Protein AF-A0A9P1CPP3-F1 (afdb_monomer_lite)

Organism: NCBI:txid2562237

Sequence (254 aa):
MFPDHVTLFADFAVPEKITSTLTWLRPTSIPWDKINQETWHHNLGRLPAPDHQQGRRPQSYKHAAVANKQTLDAEVCRLILWSAIKKGRGFDGFFHVWWLRRRIRSPSAPVTFRLAPPDGFTAEQIFLDFKKNFEAFEQRHCRQRRKLLQLKCDHSFHRLFHELRPPKRDQLDILWHTKGYTILAVDLATHQIHVDQPVNDLTGCAWFINNTQVEVETAMVTCLDFTTFLIMLNQVTCCSATTIFLKLHKCIKR

Structure (mmCIF, N/CA/C/O backbone):
data_AF-A0A9P1CPP3-F1
#
_entry.id   AF-A0A9P1CPP3-F1
#
loop_
_atom_site.group_PDB
_atom_site.id
_atom_site.type_symbol
_atom_site.label_atom_id
_atom_site.label_al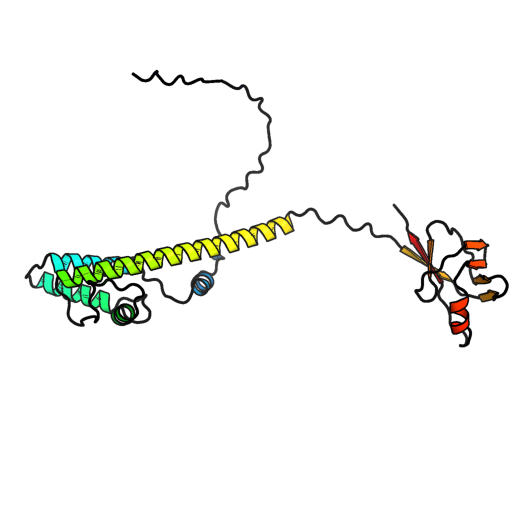t_id
_atom_site.label_comp_id
_atom_site.label_asym_id
_atom_site.label_entity_id
_atom_site.label_seq_id
_atom_site.pdbx_PDB_ins_code
_atom_site.Cartn_x
_atom_site.Cartn_y
_atom_site.Cartn_z
_atom_site.occupancy
_atom_site.B_iso_or_equiv
_atom_site.auth_seq_id
_atom_site.auth_comp_id
_atom_site.auth_asym_id
_atom_site.auth_atom_id
_atom_site.pdbx_PDB_model_num
ATOM 1 N N . MET A 1 1 ? 13.471 53.039 5.358 1.00 41.88 1 MET A N 1
ATOM 2 C CA . MET A 1 1 ? 14.284 52.658 6.531 1.00 41.88 1 MET A CA 1
ATOM 3 C C . MET A 1 1 ? 13.333 52.084 7.563 1.00 41.88 1 MET A C 1
ATOM 5 O O . MET A 1 1 ? 12.502 52.829 8.060 1.00 41.88 1 MET A O 1
ATOM 9 N N . PHE A 1 2 ? 13.367 50.771 7.779 1.00 39.94 2 PHE A N 1
ATOM 10 C CA . PHE A 1 2 ? 12.591 50.108 8.832 1.00 39.94 2 PHE A CA 1
ATOM 11 C C . PHE A 1 2 ? 13.480 49.991 10.079 1.00 39.94 2 PHE A C 1
ATOM 13 O O . PHE A 1 2 ? 14.669 49.729 9.901 1.00 39.94 2 PHE A O 1
ATOM 20 N N . PRO A 1 3 ? 12.961 50.232 11.296 1.00 58.75 3 PRO A N 1
ATOM 21 C CA . PRO A 1 3 ? 13.768 50.195 12.508 1.00 58.75 3 PRO A CA 1
ATOM 22 C C . PRO A 1 3 ? 14.143 48.756 12.877 1.00 58.75 3 PRO A C 1
ATOM 24 O O . PRO A 1 3 ? 13.348 47.828 12.710 1.00 58.75 3 PRO A O 1
ATOM 27 N N . ASP A 1 4 ? 15.371 48.615 13.366 1.00 56.59 4 ASP A N 1
ATOM 28 C CA . ASP A 1 4 ? 16.025 47.374 13.763 1.00 56.59 4 ASP A CA 1
ATOM 29 C C . ASP A 1 4 ? 15.208 46.559 14.778 1.00 56.59 4 ASP A C 1
ATOM 31 O O . ASP A 1 4 ? 14.591 47.088 15.707 1.00 56.59 4 ASP A O 1
ATOM 35 N N . HIS A 1 5 ? 15.216 45.236 14.606 1.00 60.25 5 HIS A N 1
ATOM 36 C CA . HIS A 1 5 ? 14.573 44.294 15.516 1.00 60.25 5 HIS A CA 1
ATOM 37 C C . HIS A 1 5 ? 15.272 44.298 16.886 1.00 60.25 5 HIS A C 1
ATOM 39 O O . HIS A 1 5 ? 16.394 43.816 17.027 1.00 60.25 5 HIS A O 1
ATOM 45 N N . VAL A 1 6 ? 14.585 44.795 17.916 1.00 53.25 6 VAL A N 1
ATOM 46 C CA . VAL A 1 6 ? 15.018 44.674 19.314 1.00 53.25 6 VAL A CA 1
ATOM 47 C C . VAL A 1 6 ? 14.692 43.265 19.807 1.00 53.25 6 VAL A C 1
ATOM 49 O O . VAL A 1 6 ? 13.529 42.869 19.857 1.00 53.25 6 VAL A O 1
ATOM 52 N N . THR A 1 7 ? 15.723 42.503 20.173 1.00 55.78 7 THR A N 1
ATOM 53 C CA . THR A 1 7 ? 15.577 41.182 20.800 1.00 55.78 7 THR A CA 1
ATOM 54 C C . THR A 1 7 ? 15.780 41.332 22.304 1.00 55.78 7 THR A C 1
ATOM 56 O O . THR A 1 7 ? 16.846 41.755 22.746 1.00 55.78 7 THR A O 1
ATOM 59 N N . LEU A 1 8 ? 14.750 41.011 23.087 1.00 37.94 8 LEU A N 1
ATOM 60 C CA . LEU A 1 8 ? 14.827 40.937 24.545 1.00 37.94 8 LEU A CA 1
ATOM 61 C C . LEU A 1 8 ? 15.231 39.522 24.957 1.00 37.94 8 LEU A C 1
ATOM 63 O O . LEU A 1 8 ? 14.589 38.551 24.560 1.00 37.94 8 LEU A O 1
ATOM 67 N N . PHE A 1 9 ? 16.268 39.424 25.782 1.00 48.16 9 PHE A N 1
ATOM 68 C CA . PHE A 1 9 ? 16.647 38.193 26.466 1.00 48.16 9 PHE A CA 1
ATOM 69 C C . PHE A 1 9 ? 16.243 38.311 27.934 1.00 48.16 9 PHE A C 1
ATOM 71 O O . PHE A 1 9 ? 16.421 39.364 28.546 1.00 48.16 9 PHE A O 1
ATOM 78 N N . ALA A 1 10 ? 15.686 37.239 28.487 1.00 51.22 10 ALA A N 1
ATOM 79 C CA . ALA A 1 10 ? 15.379 37.128 29.904 1.00 51.22 10 ALA A CA 1
ATOM 80 C C . ALA A 1 10 ? 15.931 35.797 30.414 1.00 51.22 10 ALA A C 1
ATOM 82 O O . ALA A 1 10 ? 15.622 34.744 29.852 1.00 51.22 10 ALA A O 1
ATOM 83 N N . ASP A 1 11 ? 16.732 35.865 31.474 1.00 40.50 11 ASP A N 1
ATOM 84 C CA . ASP A 1 11 ? 17.204 34.695 32.203 1.00 40.50 11 ASP A CA 1
ATOM 85 C C . ASP A 1 11 ? 16.206 34.358 33.308 1.00 40.50 11 ASP A C 1
ATOM 87 O O . ASP A 1 11 ? 15.919 35.168 34.192 1.00 40.50 11 ASP A O 1
ATOM 91 N N . PHE A 1 12 ? 15.669 33.142 33.258 1.00 60.34 12 PHE A N 1
ATOM 92 C CA . PHE A 1 12 ? 14.774 32.626 34.282 1.00 60.34 12 PHE A CA 1
ATOM 93 C C . PHE A 1 12 ? 15.525 31.612 35.140 1.00 60.34 12 PHE A C 1
ATOM 95 O O . PHE A 1 12 ? 15.878 30.528 34.678 1.00 60.34 12 PHE A O 1
ATOM 102 N N . ALA A 1 13 ? 15.720 31.943 36.415 1.00 59.56 13 ALA A N 1
ATOM 103 C CA . ALA A 1 13 ? 16.153 30.985 37.422 1.00 59.56 13 ALA A CA 1
ATOM 104 C C . ALA A 1 13 ? 14.958 30.097 37.801 1.00 59.56 13 ALA A C 1
ATOM 106 O O . ALA A 1 13 ? 14.212 30.389 38.735 1.00 59.56 13 ALA A O 1
ATOM 107 N N . VAL A 1 14 ? 14.731 29.036 37.025 1.00 68.94 14 VAL A N 1
ATOM 108 C CA . VAL A 1 14 ? 13.712 28.031 37.348 1.00 68.94 14 VAL A CA 1
ATOM 109 C C . VAL A 1 14 ? 14.278 27.123 38.446 1.00 68.94 14 VAL A C 1
ATOM 111 O O . VAL A 1 14 ? 15.318 26.504 38.222 1.00 68.94 14 VAL A O 1
ATOM 114 N N . PRO A 1 15 ? 13.636 27.016 39.625 1.00 62.34 15 PRO A N 1
ATOM 115 C CA . PRO A 1 15 ? 14.093 26.118 40.679 1.00 62.34 15 PRO A CA 1
ATOM 116 C C . PRO A 1 15 ? 14.129 24.673 40.171 1.00 62.34 15 PRO A C 1
ATOM 118 O O . PRO A 1 15 ? 13.150 24.201 39.587 1.00 62.34 15 PRO A O 1
ATOM 121 N N . GLU A 1 16 ? 15.236 23.968 40.414 1.00 61.22 16 GLU A N 1
ATOM 122 C CA . GLU A 1 16 ? 15.405 22.549 40.089 1.00 61.22 16 GLU A CA 1
ATOM 123 C C . GLU A 1 16 ? 14.409 21.704 40.896 1.00 61.22 16 GLU A C 1
ATOM 125 O O . GLU A 1 16 ? 14.677 21.215 41.993 1.00 61.22 16 GLU A O 1
ATOM 130 N N . LYS A 1 17 ? 13.202 21.536 40.358 1.00 68.56 17 LYS A N 1
ATOM 131 C CA . LYS A 1 17 ? 12.250 20.566 40.881 1.00 68.56 17 LYS A CA 1
ATOM 132 C C . LYS A 1 17 ? 12.552 19.232 40.217 1.00 68.56 17 LYS A C 1
ATOM 134 O O . LYS A 1 17 ? 12.152 19.007 39.073 1.00 68.56 17 LYS A O 1
ATOM 139 N N . ILE A 1 18 ? 13.256 18.355 40.936 1.00 64.94 18 ILE A N 1
ATOM 140 C CA . ILE A 1 18 ? 13.507 16.969 40.522 1.00 64.94 18 ILE A CA 1
ATOM 141 C C . ILE A 1 18 ? 12.149 16.296 40.319 1.00 64.94 18 ILE A C 1
ATOM 143 O O . ILE A 1 18 ? 11.483 15.871 41.261 1.00 64.94 18 ILE A O 1
ATOM 147 N N . THR A 1 19 ? 11.711 16.258 39.068 1.00 56.41 19 THR A N 1
ATOM 148 C CA . THR A 1 19 ? 10.491 15.583 38.651 1.00 56.41 19 THR A CA 1
ATOM 149 C C . THR A 1 19 ? 10.957 14.306 37.981 1.00 56.41 19 THR A C 1
ATOM 151 O O . THR A 1 19 ? 11.658 14.360 36.971 1.00 56.41 19 THR A O 1
ATOM 154 N N . SER A 1 20 ? 10.644 13.152 38.569 1.00 56.56 20 SER A N 1
ATOM 155 C CA . SER A 1 20 ? 10.952 11.856 37.973 1.00 56.56 20 SER A CA 1
ATOM 156 C C . SER A 1 20 ? 10.098 11.673 36.719 1.00 56.56 20 SER A C 1
ATOM 158 O O . SER A 1 20 ? 8.989 11.143 36.747 1.00 56.56 20 SER A O 1
ATOM 160 N N . THR A 1 21 ? 10.604 12.158 35.590 1.00 47.31 21 THR A N 1
ATOM 161 C CA . THR A 1 21 ? 9.976 11.940 34.293 1.00 47.31 21 THR A CA 1
ATOM 162 C C . THR A 1 21 ? 10.143 10.470 33.939 1.00 47.31 21 THR A C 1
ATOM 164 O O . THR A 1 21 ? 11.237 10.010 33.603 1.00 47.31 21 THR A O 1
ATOM 167 N N . LEU A 1 22 ? 9.046 9.721 34.037 1.00 46.25 22 LEU A N 1
ATOM 168 C CA . LEU A 1 22 ? 8.962 8.317 33.650 1.00 46.25 22 LEU A CA 1
ATOM 169 C C . LEU A 1 22 ? 9.027 8.245 32.119 1.00 46.25 22 LEU A C 1
ATOM 171 O O . LEU A 1 22 ? 8.024 8.204 31.409 1.00 46.25 22 LEU A O 1
ATOM 175 N N . THR A 1 23 ? 10.245 8.348 31.603 1.00 44.78 23 THR A N 1
ATOM 176 C CA . THR A 1 23 ? 10.516 8.328 30.171 1.00 44.78 23 THR A CA 1
ATOM 177 C C . THR A 1 23 ? 10.501 6.868 29.750 1.00 44.78 23 THR A C 1
ATOM 179 O O . THR A 1 23 ? 11.305 6.078 30.245 1.00 44.78 23 THR A O 1
ATOM 182 N N . TRP A 1 24 ? 9.570 6.485 28.874 1.00 43.72 24 TRP A N 1
ATOM 183 C CA . TRP A 1 24 ? 9.539 5.135 28.316 1.00 43.72 24 TRP A CA 1
ATOM 184 C C . TRP A 1 24 ? 10.906 4.817 27.709 1.00 43.72 24 TRP A C 1
ATOM 186 O O . TRP A 1 24 ? 11.339 5.479 26.761 1.00 43.72 24 TRP A O 1
ATOM 196 N N . LEU A 1 25 ? 11.593 3.817 28.268 1.00 45.44 25 LEU A N 1
ATOM 197 C CA . LEU A 1 25 ? 12.855 3.338 27.721 1.00 45.44 25 LEU A CA 1
ATOM 198 C C . LEU A 1 25 ? 12.582 2.867 26.297 1.00 45.44 25 LEU A C 1
ATOM 200 O O . LEU A 1 25 ? 11.771 1.970 26.060 1.00 45.44 25 LEU A O 1
ATOM 204 N N . ARG A 1 26 ? 13.236 3.519 25.337 1.00 34.16 26 ARG A N 1
ATOM 205 C CA . ARG A 1 26 ? 13.177 3.142 23.930 1.00 34.16 26 ARG A CA 1
ATOM 206 C C . ARG A 1 26 ? 13.583 1.663 23.846 1.00 34.16 26 ARG A C 1
ATOM 208 O O . ARG A 1 26 ? 14.697 1.355 24.272 1.00 34.16 26 ARG A O 1
ATOM 215 N N . PRO A 1 27 ? 12.722 0.749 23.363 1.00 45.81 27 PRO A N 1
ATOM 216 C CA . PRO A 1 27 ? 13.060 -0.666 23.339 1.00 45.81 27 PRO A CA 1
ATOM 217 C C . PRO A 1 27 ? 14.346 -0.858 22.535 1.00 45.81 27 PRO A C 1
ATOM 219 O O . PRO A 1 27 ? 14.443 -0.423 21.386 1.00 45.81 27 PRO A O 1
ATOM 222 N N . THR A 1 28 ? 15.347 -1.461 23.173 1.00 57.81 28 THR A N 1
ATOM 223 C CA . THR A 1 28 ? 16.717 -1.597 22.660 1.00 57.81 28 THR A CA 1
ATOM 224 C C . THR A 1 28 ? 16.784 -2.482 21.417 1.00 57.81 28 THR A C 1
ATOM 226 O O . THR A 1 28 ? 17.690 -2.328 20.602 1.00 57.81 28 THR A O 1
ATOM 229 N N . SER A 1 29 ? 15.802 -3.363 21.219 1.00 57.94 29 SER A N 1
ATOM 230 C CA . SER A 1 29 ? 15.606 -4.092 19.970 1.00 57.94 29 SER A CA 1
ATOM 231 C C . SER A 1 29 ? 14.136 -4.472 19.781 1.00 57.94 29 SER A C 1
ATOM 233 O O . SER A 1 29 ? 13.414 -4.791 20.725 1.00 57.94 29 SER A O 1
ATOM 235 N N . ILE A 1 30 ? 13.674 -4.414 18.532 1.00 55.59 30 ILE A N 1
ATOM 236 C CA . ILE A 1 30 ? 12.398 -5.012 18.131 1.00 55.59 30 ILE A CA 1
ATOM 237 C C . ILE A 1 30 ? 12.703 -6.487 17.822 1.00 55.59 30 ILE A C 1
ATOM 239 O O . ILE A 1 30 ? 13.623 -6.731 17.037 1.00 55.59 30 ILE A O 1
ATOM 243 N N . PRO A 1 31 ? 11.978 -7.464 18.399 1.00 72.81 31 PRO A N 1
ATOM 244 C CA . PRO A 1 31 ? 12.227 -8.889 18.181 1.00 72.81 31 PRO A CA 1
ATOM 245 C C . PRO A 1 31 ? 11.703 -9.306 16.802 1.00 72.81 31 PRO A C 1
ATOM 247 O O . PRO A 1 31 ? 10.617 -9.871 16.655 1.00 72.81 31 PRO A O 1
ATOM 250 N N . TRP A 1 32 ? 12.451 -8.937 15.761 1.00 67.00 32 TRP A N 1
ATOM 251 C CA . TRP A 1 32 ? 12.111 -9.200 14.362 1.00 67.00 32 TRP A CA 1
ATOM 252 C C . TRP A 1 32 ? 11.973 -10.693 14.051 1.00 67.00 32 TRP A C 1
ATOM 254 O O . TRP A 1 32 ? 11.226 -11.049 13.147 1.00 67.00 32 TRP A O 1
ATOM 264 N N . ASP A 1 33 ? 12.639 -11.544 14.828 1.00 70.81 33 ASP A N 1
ATOM 265 C CA . ASP A 1 33 ? 12.560 -13.005 14.811 1.00 70.81 33 ASP A CA 1
ATOM 266 C C . ASP A 1 33 ? 11.166 -13.539 15.180 1.00 70.81 33 ASP A C 1
ATOM 268 O O . ASP A 1 33 ? 10.746 -14.579 14.679 1.00 70.81 33 ASP A O 1
ATOM 272 N N . LYS A 1 34 ? 10.412 -12.805 16.006 1.00 65.56 34 LYS A N 1
ATOM 273 C CA . LYS A 1 34 ? 9.051 -13.184 16.427 1.00 65.56 34 LYS A CA 1
ATOM 274 C C . LYS A 1 34 ? 7.959 -12.617 15.525 1.00 65.56 34 LYS A C 1
ATOM 276 O O . LYS A 1 34 ? 6.788 -12.972 15.661 1.00 65.56 34 LYS A O 1
ATOM 281 N N . ILE A 1 35 ? 8.313 -11.715 14.613 1.00 58.06 35 ILE A N 1
ATOM 282 C CA . ILE A 1 35 ? 7.375 -11.150 13.648 1.00 58.06 35 ILE A CA 1
ATOM 283 C C . ILE A 1 35 ? 7.354 -12.075 12.436 1.00 58.06 35 ILE A C 1
ATOM 285 O O . ILE A 1 35 ? 8.300 -12.101 11.654 1.00 58.06 35 ILE A O 1
ATOM 289 N N . ASN A 1 36 ? 6.250 -12.799 12.245 1.00 71.44 36 ASN A N 1
ATOM 290 C CA . ASN A 1 36 ? 6.038 -13.575 11.028 1.00 71.44 36 ASN A CA 1
ATOM 291 C C . ASN A 1 36 ? 5.940 -12.618 9.822 1.00 71.44 36 ASN A C 1
ATOM 293 O O . ASN A 1 36 ? 4.909 -11.978 9.582 1.00 71.44 36 ASN A O 1
ATOM 297 N N . GLN A 1 37 ? 7.053 -12.486 9.098 1.00 62.56 37 GLN A N 1
ATOM 298 C CA . GLN A 1 37 ? 7.178 -11.580 7.961 1.00 62.56 37 GLN A CA 1
ATOM 299 C C . GLN A 1 37 ? 6.256 -12.001 6.815 1.00 62.56 37 GLN A C 1
ATOM 301 O O . GLN A 1 37 ? 5.682 -11.134 6.163 1.00 62.56 37 GLN A O 1
ATOM 306 N N . GLU A 1 38 ? 6.027 -13.300 6.613 1.00 58.16 38 GLU A N 1
ATOM 307 C CA . GLU A 1 38 ? 5.110 -13.802 5.586 1.00 58.16 38 GLU A CA 1
ATOM 308 C C . GLU A 1 38 ? 3.673 -13.372 5.860 1.00 58.16 38 GLU A C 1
ATOM 310 O O . GLU A 1 38 ? 3.033 -12.812 4.973 1.00 58.16 38 GLU A O 1
ATOM 315 N N . THR A 1 39 ? 3.179 -13.511 7.093 1.00 64.56 39 THR A N 1
ATOM 316 C CA . THR A 1 39 ? 1.849 -13.010 7.476 1.00 64.56 39 THR A CA 1
ATOM 317 C C . THR A 1 39 ? 1.766 -11.489 7.332 1.00 64.56 39 THR A C 1
ATOM 319 O O . THR A 1 39 ? 0.736 -10.943 6.931 1.00 64.56 39 THR A O 1
ATOM 322 N N . TRP A 1 40 ? 2.859 -10.775 7.618 1.00 60.16 40 TRP A N 1
ATOM 323 C CA . TRP A 1 40 ? 2.933 -9.327 7.431 1.00 60.16 40 TRP A CA 1
ATOM 324 C C . TRP A 1 40 ? 2.860 -8.923 5.949 1.00 60.16 40 TRP A C 1
ATOM 326 O O . TRP A 1 40 ? 2.093 -8.022 5.607 1.00 60.16 40 TRP A O 1
ATOM 336 N N . HIS A 1 41 ? 3.565 -9.628 5.063 1.00 59.25 41 HIS A N 1
ATOM 337 C CA . HIS A 1 41 ? 3.495 -9.445 3.612 1.00 59.25 41 HIS A CA 1
ATOM 338 C C . HIS A 1 41 ? 2.139 -9.870 3.034 1.00 59.25 41 HIS A C 1
ATOM 340 O O . HIS A 1 41 ? 1.604 -9.197 2.155 1.00 59.25 41 HIS A O 1
ATOM 346 N N . HIS A 1 42 ? 1.533 -10.928 3.572 1.00 58.72 42 HIS A N 1
ATOM 347 C CA . HIS A 1 42 ? 0.232 -11.433 3.143 1.00 58.72 42 HIS A CA 1
ATOM 348 C C . HIS A 1 42 ? -0.915 -10.463 3.494 1.00 58.72 42 HIS A C 1
ATOM 350 O O . HIS A 1 42 ? -1.879 -10.339 2.734 1.00 58.72 42 HIS A O 1
ATOM 356 N N . ASN A 1 43 ? -0.792 -9.723 4.602 1.00 54.25 43 ASN A N 1
ATOM 357 C CA . ASN A 1 43 ? -1.757 -8.704 5.033 1.00 54.25 43 ASN A CA 1
ATOM 358 C C . ASN A 1 43 ? -1.622 -7.358 4.298 1.00 54.25 43 ASN A C 1
ATOM 360 O O . ASN A 1 43 ? -2.543 -6.544 4.339 1.00 54.25 43 ASN A O 1
ATOM 364 N N . LEU A 1 44 ? -0.509 -7.109 3.599 1.00 57.78 44 LEU A N 1
ATOM 365 C CA . LEU A 1 44 ? -0.296 -5.886 2.808 1.00 57.78 44 LEU A CA 1
ATOM 366 C C . LEU A 1 44 ? -0.958 -5.931 1.412 1.00 57.78 44 LEU A C 1
ATOM 368 O O . LEU A 1 44 ? -0.877 -4.963 0.657 1.00 57.78 44 LEU A O 1
ATOM 372 N N . GLY A 1 45 ? -1.699 -7.001 1.105 1.00 53.00 45 GLY A N 1
ATOM 373 C CA . GLY A 1 45 ? -2.415 -7.186 -0.156 1.00 53.00 45 GLY A CA 1
ATOM 374 C C . GLY A 1 45 ? -1.533 -7.823 -1.232 1.00 53.00 45 GLY A C 1
ATOM 375 O O . GLY A 1 45 ? -0.402 -7.407 -1.451 1.00 53.00 45 GLY A O 1
ATOM 376 N N . ARG A 1 46 ? -2.080 -8.837 -1.917 1.00 53.91 46 ARG A N 1
ATOM 377 C CA . ARG A 1 46 ? -1.463 -9.722 -2.934 1.00 53.91 46 ARG A CA 1
ATOM 378 C C . ARG A 1 46 ? -0.935 -9.041 -4.215 1.00 53.91 46 ARG A C 1
ATOM 380 O O . ARG A 1 46 ? -0.975 -9.641 -5.283 1.00 53.91 46 ARG A O 1
ATOM 387 N N . LEU A 1 47 ? -0.455 -7.805 -4.173 1.00 54.59 47 LEU A N 1
ATOM 388 C CA . LEU A 1 47 ? 0.284 -7.257 -5.306 1.00 54.59 47 LEU A CA 1
ATOM 389 C C . LEU A 1 47 ? 1.769 -7.380 -4.983 1.00 54.59 47 LEU A C 1
ATOM 391 O O . LEU A 1 47 ? 2.236 -6.659 -4.100 1.00 54.59 47 LEU A O 1
ATOM 395 N N . PRO A 1 48 ? 2.513 -8.293 -5.640 1.00 58.97 48 PRO A N 1
ATOM 396 C CA . PRO A 1 48 ? 3.957 -8.311 -5.488 1.00 58.97 48 PRO A CA 1
ATOM 397 C C . PRO A 1 48 ? 4.449 -6.915 -5.866 1.00 58.97 48 PRO A C 1
ATOM 399 O O . PRO A 1 48 ? 4.178 -6.435 -6.966 1.00 58.97 48 PRO A O 1
ATOM 402 N N . ALA A 1 49 ? 5.064 -6.219 -4.913 1.00 59.28 49 ALA A N 1
ATOM 403 C CA . ALA A 1 49 ? 5.570 -4.883 -5.164 1.00 59.28 49 ALA A CA 1
ATOM 404 C C . ALA A 1 49 ? 6.594 -4.967 -6.307 1.00 59.28 49 ALA A C 1
ATOM 406 O O . ALA A 1 49 ? 7.442 -5.869 -6.284 1.00 59.28 49 ALA A O 1
ATOM 407 N N . PRO A 1 50 ? 6.555 -4.055 -7.293 1.00 61.25 50 PRO A N 1
ATOM 408 C CA . PRO A 1 50 ? 7.675 -3.903 -8.200 1.00 61.25 50 PRO A CA 1
ATOM 409 C C . PRO A 1 50 ? 8.890 -3.572 -7.335 1.00 61.25 50 PRO A C 1
ATOM 411 O O . PRO A 1 50 ? 8.905 -2.555 -6.643 1.00 61.25 50 PRO A O 1
ATOM 414 N N . ASP A 1 51 ? 9.875 -4.466 -7.309 1.00 64.12 51 ASP A N 1
ATOM 415 C CA . ASP A 1 51 ? 11.119 -4.228 -6.581 1.00 64.12 51 ASP A CA 1
ATOM 416 C C . ASP A 1 51 ? 11.763 -2.923 -7.094 1.00 64.12 51 ASP A C 1
ATOM 418 O O . ASP A 1 51 ? 11.686 -2.613 -8.284 1.00 64.12 51 ASP A O 1
ATOM 422 N N . HIS A 1 52 ? 12.422 -2.153 -6.226 1.00 65.56 52 HIS A N 1
ATOM 423 C CA . HIS A 1 52 ? 13.132 -0.918 -6.581 1.00 65.56 52 HIS A CA 1
ATOM 424 C C . HIS A 1 52 ? 14.171 -1.159 -7.688 1.00 65.56 52 HIS A C 1
ATOM 426 O O . HIS A 1 52 ? 14.463 -0.271 -8.494 1.00 65.56 52 HIS A O 1
ATOM 432 N N . GLN A 1 53 ? 14.702 -2.384 -7.786 1.00 69.06 53 GLN A N 1
ATOM 433 C CA . GLN A 1 53 ? 15.570 -2.798 -8.890 1.00 69.06 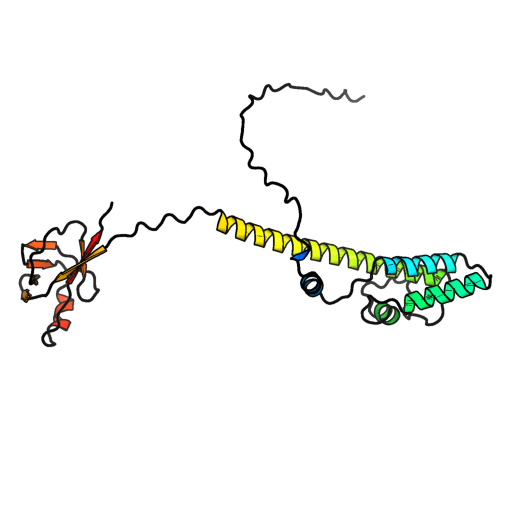53 GLN A CA 1
ATOM 434 C C . GLN A 1 53 ? 14.885 -2.720 -10.261 1.00 69.06 53 GLN A C 1
ATOM 436 O O . GLN A 1 53 ? 15.550 -2.556 -11.285 1.00 69.06 53 GLN A O 1
ATOM 441 N N . GLN A 1 54 ? 13.559 -2.806 -10.307 1.00 75.06 54 GLN A N 1
ATOM 442 C CA . GLN A 1 54 ? 12.798 -2.755 -11.546 1.00 75.06 54 GLN A CA 1
ATOM 443 C C . GLN A 1 54 ? 12.628 -1.354 -12.083 1.00 75.06 54 GLN A C 1
ATOM 445 O O . GLN A 1 54 ? 12.555 -1.219 -13.294 1.00 75.06 54 GLN A O 1
ATOM 450 N N . GLY A 1 55 ? 12.646 -0.318 -11.242 1.00 82.19 55 GLY A N 1
ATOM 451 C CA . GLY A 1 55 ? 12.689 1.059 -11.738 1.00 82.19 55 GLY A CA 1
ATOM 452 C C . GLY A 1 55 ? 13.986 1.373 -12.484 1.00 82.19 55 GLY A C 1
ATOM 453 O O . GLY A 1 55 ? 13.986 2.131 -13.453 1.00 82.19 55 GLY A O 1
ATOM 454 N N . ARG A 1 56 ? 15.087 0.714 -12.098 1.00 90.38 56 ARG A N 1
ATOM 455 C CA . ARG A 1 56 ? 16.404 0.930 -12.708 1.00 90.38 56 ARG A CA 1
ATOM 456 C C . ARG A 1 56 ? 16.491 0.389 -14.134 1.00 90.38 56 ARG A C 1
ATOM 458 O O . ARG A 1 56 ? 17.137 1.011 -14.966 1.00 90.38 56 ARG A O 1
ATOM 465 N N . ARG A 1 57 ? 15.828 -0.730 -14.458 1.00 93.69 57 ARG A N 1
ATOM 466 C CA . ARG A 1 57 ? 15.964 -1.367 -15.787 1.00 93.69 57 ARG A CA 1
ATOM 467 C C . ARG A 1 57 ? 15.380 -0.513 -16.929 1.00 93.69 57 ARG A C 1
ATOM 469 O O . ARG A 1 57 ? 16.115 -0.274 -17.887 1.00 93.69 57 ARG A O 1
ATOM 476 N N . PRO A 1 58 ? 14.133 0.005 -16.855 1.00 94.50 58 PRO A N 1
ATOM 477 C CA . PRO A 1 58 ? 13.599 0.949 -17.836 1.00 94.50 58 PRO A CA 1
ATOM 478 C C . PRO A 1 58 ? 14.425 2.230 -17.937 1.00 94.50 58 PRO A C 1
ATOM 480 O O . PRO A 1 58 ? 14.614 2.735 -19.039 1.00 94.50 58 PRO A O 1
ATOM 483 N N . GLN A 1 59 ? 14.971 2.724 -16.821 1.00 95.94 59 GLN A N 1
ATOM 484 C CA . GLN A 1 59 ? 15.854 3.889 -16.827 1.00 95.94 59 GLN A CA 1
ATOM 485 C C . GLN A 1 59 ? 17.155 3.612 -17.596 1.00 95.94 59 GLN A C 1
ATOM 487 O O . GLN A 1 59 ? 17.521 4.383 -18.482 1.00 95.94 59 GLN A O 1
ATOM 492 N N . SER A 1 60 ? 17.836 2.498 -17.311 1.00 96.62 60 SER A N 1
ATOM 493 C CA . SER A 1 60 ? 19.048 2.086 -18.030 1.00 96.62 60 SER A CA 1
ATOM 494 C C . SER A 1 60 ? 18.781 1.893 -19.522 1.00 96.62 60 SER A C 1
ATOM 496 O O . SER A 1 60 ? 19.554 2.378 -20.347 1.00 96.62 60 SER A O 1
ATOM 498 N N . TYR A 1 61 ? 17.665 1.247 -19.877 1.00 97.62 61 TYR A N 1
ATOM 499 C CA . TYR A 1 61 ? 17.265 1.093 -21.275 1.00 97.62 61 TYR A CA 1
ATOM 500 C C . TYR A 1 61 ? 17.017 2.447 -21.947 1.00 97.62 61 TYR A C 1
ATOM 502 O O . TYR A 1 61 ? 17.530 2.672 -23.040 1.00 97.62 61 TYR A O 1
ATOM 510 N N . LYS A 1 62 ? 16.307 3.374 -21.282 1.00 97.81 62 LYS A N 1
ATOM 511 C CA . LYS A 1 62 ? 16.093 4.741 -21.780 1.00 97.81 62 LYS A CA 1
ATOM 512 C C . LYS A 1 62 ? 17.420 5.402 -22.144 1.00 97.81 62 LYS A C 1
ATOM 514 O O . LYS A 1 62 ? 17.567 5.895 -23.255 1.00 97.81 62 LYS A O 1
ATOM 519 N N . HIS A 1 63 ? 18.393 5.390 -21.235 1.00 97.88 63 HIS A N 1
ATOM 520 C CA . HIS A 1 63 ? 19.698 6.003 -21.487 1.00 97.88 63 HIS A CA 1
ATOM 521 C C . HIS A 1 63 ? 20.432 5.343 -22.663 1.00 97.88 63 HIS A C 1
ATOM 523 O O . HIS A 1 63 ? 20.966 6.050 -23.515 1.00 97.88 63 HIS A O 1
ATOM 529 N N . ALA A 1 64 ? 20.414 4.010 -22.754 1.00 97.62 64 ALA A N 1
ATOM 530 C CA . ALA A 1 64 ? 21.041 3.281 -23.857 1.00 97.62 64 ALA A CA 1
ATOM 531 C C . ALA A 1 64 ? 20.361 3.537 -25.218 1.00 97.62 64 ALA A C 1
ATOM 533 O O . ALA A 1 64 ? 21.043 3.609 -26.241 1.00 97.62 64 ALA A O 1
ATOM 534 N N . ALA A 1 65 ? 19.032 3.678 -25.234 1.00 97.75 65 ALA A N 1
ATOM 535 C CA . ALA A 1 65 ? 18.244 3.960 -26.432 1.00 97.75 65 ALA A CA 1
ATOM 536 C C . ALA A 1 65 ? 18.404 5.415 -26.901 1.00 97.75 65 ALA A C 1
ATOM 538 O O . ALA A 1 65 ? 18.599 5.647 -28.089 1.00 97.75 65 ALA A O 1
ATOM 539 N N . VAL A 1 66 ? 18.398 6.384 -25.979 1.00 97.44 66 VAL A N 1
ATOM 540 C CA . VAL A 1 66 ? 18.609 7.811 -26.289 1.00 97.44 66 VAL A CA 1
ATOM 541 C C . VAL A 1 66 ? 20.036 8.078 -26.770 1.00 97.44 66 VAL A C 1
ATOM 543 O O . VAL A 1 66 ? 20.227 8.852 -27.699 1.00 97.44 66 VAL A O 1
ATOM 546 N N . ALA A 1 67 ? 21.040 7.403 -26.197 1.00 97.31 67 ALA A N 1
ATOM 547 C CA . ALA A 1 67 ? 22.422 7.518 -26.666 1.00 97.31 67 ALA A CA 1
ATOM 548 C C . ALA A 1 67 ? 22.615 7.007 -28.106 1.00 97.31 67 ALA A C 1
ATOM 550 O O . ALA A 1 67 ? 23.597 7.370 -28.745 1.00 97.31 67 ALA A O 1
ATOM 551 N N . ASN A 1 68 ? 21.714 6.135 -28.582 1.00 96.06 68 ASN A N 1
ATOM 552 C CA . ASN A 1 68 ? 21.625 5.631 -29.954 1.00 96.06 68 ASN A CA 1
ATOM 553 C C . ASN A 1 68 ? 22.967 5.222 -30.599 1.00 96.06 68 ASN A C 1
ATOM 555 O O . ASN A 1 68 ? 23.191 5.412 -31.796 1.00 96.06 68 ASN A O 1
ATOM 559 N N . LYS A 1 69 ? 23.883 4.651 -29.806 1.00 97.00 69 LYS A N 1
ATOM 560 C CA . LYS A 1 69 ? 25.154 4.131 -30.322 1.00 97.00 69 LYS A CA 1
ATOM 561 C C . LYS A 1 69 ? 24.869 2.975 -31.286 1.00 97.00 69 LYS A C 1
ATOM 563 O O . LYS A 1 69 ? 24.121 2.061 -30.924 1.00 97.00 69 LYS A O 1
ATOM 568 N N . GLN A 1 70 ? 25.480 3.028 -32.469 1.00 96.94 70 GLN A N 1
ATOM 569 C CA . GLN A 1 70 ? 25.335 2.042 -33.554 1.00 96.94 70 GLN A CA 1
ATOM 570 C C . GLN A 1 70 ? 26.393 0.925 -33.490 1.00 96.94 70 GLN A C 1
ATOM 572 O O . GLN A 1 70 ? 26.625 0.218 -34.462 1.00 96.94 70 GLN A O 1
ATOM 577 N N . THR A 1 71 ? 27.097 0.786 -32.362 1.00 97.62 71 THR A N 1
ATOM 578 C CA . THR A 1 71 ? 28.034 -0.325 -32.170 1.00 97.62 71 THR A CA 1
ATOM 579 C C . THR A 1 71 ? 27.263 -1.608 -31.857 1.00 97.62 71 THR A C 1
ATOM 581 O O . THR A 1 71 ? 26.258 -1.565 -31.142 1.00 97.62 71 THR A O 1
ATOM 584 N N . LEU A 1 72 ? 27.765 -2.753 -32.331 1.00 97.50 72 LEU A N 1
ATOM 585 C CA . LEU A 1 72 ? 27.151 -4.067 -32.095 1.00 97.50 72 LEU A CA 1
ATOM 586 C C . LEU A 1 72 ? 26.918 -4.328 -30.596 1.00 97.50 72 LEU A C 1
ATOM 588 O O . LEU A 1 72 ? 25.827 -4.719 -30.188 1.00 97.50 72 LEU A O 1
ATOM 592 N N . ASP A 1 73 ? 27.902 -4.011 -29.752 1.00 96.94 73 ASP A N 1
ATOM 593 C CA . ASP A 1 73 ? 27.785 -4.172 -28.297 1.00 96.94 73 ASP A CA 1
ATOM 594 C C . ASP A 1 73 ? 26.655 -3.325 -27.695 1.00 96.94 73 ASP A C 1
ATOM 596 O O . ASP A 1 73 ? 25.960 -3.758 -26.771 1.00 96.94 73 ASP A O 1
ATOM 600 N N . ALA A 1 74 ? 26.436 -2.112 -28.215 1.00 95.88 74 ALA A N 1
ATOM 601 C CA . ALA A 1 74 ? 25.363 -1.244 -27.740 1.00 95.88 74 ALA A CA 1
ATOM 602 C C . ALA A 1 74 ? 23.983 -1.783 -28.139 1.00 95.88 74 ALA A C 1
ATOM 604 O O . ALA A 1 74 ? 23.043 -1.704 -27.344 1.00 95.88 74 ALA A O 1
ATOM 605 N N . GLU A 1 75 ? 23.857 -2.363 -29.332 1.00 96.94 75 GLU A N 1
ATOM 606 C CA . GLU A 1 75 ? 22.639 -3.046 -29.776 1.00 96.94 75 GLU A CA 1
ATOM 607 C C . GLU A 1 75 ? 22.329 -4.277 -28.926 1.00 96.94 75 GLU A C 1
ATOM 609 O O . GLU A 1 75 ? 21.213 -4.405 -28.410 1.00 96.94 75 GLU A O 1
ATOM 614 N N . VAL A 1 76 ? 23.325 -5.138 -28.708 1.00 97.62 76 VAL A N 1
ATOM 615 C CA . VAL A 1 76 ? 23.204 -6.322 -27.848 1.00 97.62 76 VAL A CA 1
ATOM 616 C C . VAL A 1 76 ? 22.806 -5.912 -26.429 1.00 97.62 76 VAL A C 1
ATOM 618 O O . VAL A 1 76 ? 21.870 -6.476 -25.856 1.00 97.62 76 VAL A O 1
ATOM 621 N N . CYS A 1 77 ? 23.431 -4.869 -25.876 1.00 97.38 77 CYS A N 1
ATOM 622 C CA . CYS A 1 77 ? 23.079 -4.329 -24.565 1.00 97.38 77 CYS A CA 1
ATOM 623 C C . CYS A 1 77 ? 21.612 -3.863 -24.501 1.00 97.38 77 CYS A C 1
ATOM 625 O O . CYS A 1 77 ? 20.885 -4.232 -23.571 1.00 97.38 77 CYS A O 1
ATOM 627 N N . ARG A 1 78 ? 21.126 -3.122 -25.511 1.00 97.62 78 ARG A N 1
ATOM 628 C CA . ARG A 1 78 ? 19.710 -2.714 -25.600 1.00 97.62 78 ARG A CA 1
ATOM 629 C C . ARG A 1 78 ? 18.772 -3.923 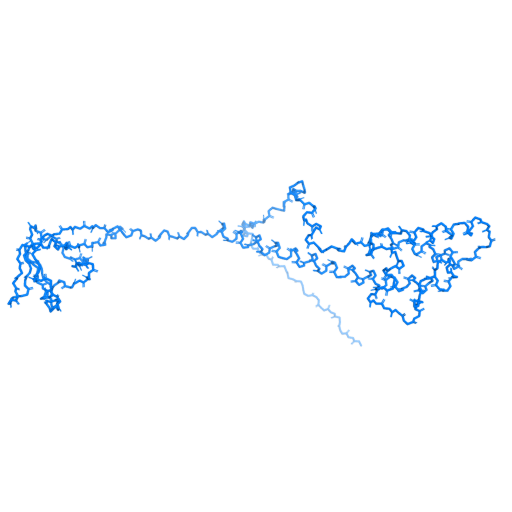-25.654 1.00 97.62 78 ARG A C 1
ATOM 631 O O . ARG A 1 78 ? 17.765 -3.935 -24.945 1.00 97.62 78 ARG A O 1
ATOM 638 N N . LEU A 1 79 ? 19.102 -4.952 -26.434 1.00 97.38 79 LEU A N 1
ATOM 639 C CA . LEU A 1 79 ? 18.307 -6.182 -26.545 1.00 97.38 79 LEU A CA 1
ATOM 640 C C . LEU A 1 79 ? 18.221 -6.949 -25.217 1.00 97.38 79 LEU A C 1
ATOM 642 O O . LEU A 1 79 ? 17.134 -7.403 -24.833 1.00 97.38 79 LEU A O 1
ATOM 646 N N . ILE A 1 80 ? 19.340 -7.061 -24.498 1.00 97.19 80 ILE A N 1
ATOM 647 C CA . ILE A 1 80 ? 19.407 -7.706 -23.180 1.00 97.19 80 ILE A CA 1
ATOM 648 C C . ILE A 1 80 ? 18.563 -6.926 -22.168 1.00 97.19 80 ILE A C 1
ATOM 650 O O . ILE A 1 80 ? 17.706 -7.514 -21.502 1.00 97.19 80 ILE A O 1
ATOM 654 N N . LEU A 1 81 ? 18.738 -5.602 -22.090 1.00 96.69 81 LEU A N 1
ATOM 655 C CA . LEU A 1 81 ? 17.966 -4.735 -21.194 1.00 96.69 81 LEU A CA 1
ATOM 656 C C . LEU A 1 81 ? 16.464 -4.814 -21.486 1.00 96.69 81 LEU A C 1
ATOM 658 O O . LEU A 1 81 ? 15.665 -4.999 -20.567 1.00 96.69 81 LEU A O 1
ATOM 662 N N . TRP A 1 82 ? 16.068 -4.746 -22.759 1.00 96.50 82 TRP A N 1
ATOM 663 C CA . TRP A 1 82 ? 14.664 -4.849 -23.154 1.00 96.50 82 TRP A CA 1
ATOM 664 C C . TRP A 1 82 ? 14.056 -6.206 -22.789 1.00 96.50 82 TRP A C 1
ATOM 666 O O . TRP A 1 82 ? 12.948 -6.292 -22.254 1.00 96.50 82 TRP A O 1
ATOM 676 N N . SER A 1 83 ? 14.802 -7.288 -23.014 1.00 95.69 83 SER A N 1
ATOM 677 C CA . SER A 1 83 ? 14.388 -8.635 -22.618 1.00 95.69 83 SER A CA 1
ATOM 678 C C . SER A 1 83 ? 14.241 -8.765 -21.100 1.00 95.69 83 SER A C 1
ATOM 680 O O . SER A 1 83 ? 13.278 -9.375 -20.630 1.00 95.69 83 SER A O 1
ATOM 682 N N . ALA A 1 84 ? 15.139 -8.148 -20.329 1.00 94.69 84 ALA A N 1
ATOM 683 C CA . ALA A 1 84 ? 15.083 -8.121 -18.871 1.00 94.69 84 ALA A CA 1
ATOM 684 C C . ALA A 1 84 ? 13.911 -7.288 -18.324 1.00 94.69 84 ALA A C 1
ATOM 686 O O . ALA A 1 84 ? 13.377 -7.627 -17.265 1.00 94.69 84 ALA A O 1
ATOM 687 N N . ILE A 1 85 ? 13.494 -6.229 -19.029 1.00 94.44 85 ILE A N 1
ATOM 688 C CA . ILE A 1 85 ? 12.276 -5.465 -18.713 1.00 94.44 85 ILE A CA 1
ATOM 689 C C . ILE A 1 85 ? 11.045 -6.343 -18.952 1.00 94.44 85 ILE A C 1
ATOM 691 O O . ILE A 1 85 ? 10.233 -6.515 -18.047 1.00 94.44 85 ILE A O 1
ATOM 695 N N . LYS A 1 86 ? 10.938 -6.983 -20.125 1.00 93.81 86 LYS A N 1
ATOM 696 C CA . LYS A 1 86 ? 9.803 -7.864 -20.465 1.00 93.81 86 LYS A CA 1
ATOM 697 C C . LYS A 1 86 ? 9.617 -9.014 -19.476 1.00 93.81 86 LYS A C 1
ATOM 699 O O . LYS A 1 86 ? 8.485 -9.336 -19.120 1.00 93.81 86 LYS A O 1
ATOM 704 N N . LYS A 1 87 ? 10.729 -9.624 -19.054 1.00 91.69 87 LYS A N 1
ATOM 705 C CA . LYS A 1 87 ? 10.777 -10.763 -18.123 1.00 91.69 87 LYS A CA 1
ATOM 706 C C . LYS A 1 87 ? 10.849 -10.344 -16.647 1.00 91.69 87 LYS A C 1
ATOM 708 O O . LYS A 1 87 ? 11.060 -11.202 -15.790 1.00 91.69 87 LYS A O 1
ATOM 713 N N . GLY A 1 88 ? 10.728 -9.050 -16.337 1.00 87.81 88 GLY A N 1
ATOM 714 C CA . GLY A 1 88 ? 10.688 -8.570 -14.957 1.00 87.81 88 GLY A CA 1
ATOM 715 C C . GLY A 1 88 ? 9.584 -9.277 -14.164 1.00 87.81 88 GLY A C 1
ATOM 716 O O . GLY A 1 88 ? 8.470 -9.430 -14.662 1.00 87.81 88 GLY A O 1
ATOM 717 N N . ARG A 1 89 ? 9.909 -9.743 -12.951 1.00 85.19 89 ARG A N 1
ATOM 718 C CA . ARG A 1 89 ? 8.925 -10.278 -11.985 1.00 85.19 89 ARG A CA 1
ATOM 719 C C . ARG A 1 89 ? 8.210 -9.105 -11.299 1.00 85.19 89 ARG A C 1
ATOM 721 O O . ARG A 1 89 ? 8.396 -7.983 -11.725 1.00 85.19 89 ARG A O 1
ATOM 728 N N . GLY A 1 90 ? 7.408 -9.287 -10.252 1.00 80.56 90 GLY A N 1
ATOM 729 C CA . GLY A 1 90 ? 6.861 -8.143 -9.484 1.00 80.56 90 GLY A CA 1
ATOM 730 C C . GLY A 1 90 ? 5.771 -7.319 -10.185 1.00 80.56 90 GLY A C 1
ATOM 731 O O . GLY A 1 90 ? 5.424 -6.236 -9.726 1.00 80.56 90 GLY A O 1
ATOM 732 N N . PHE A 1 91 ? 5.221 -7.836 -11.280 1.00 84.81 91 PHE A N 1
ATOM 733 C CA . PHE A 1 91 ? 3.997 -7.348 -11.900 1.00 84.81 91 PHE A CA 1
ATOM 734 C C . PHE A 1 91 ? 2.904 -8.410 -11.764 1.00 84.81 91 PHE A C 1
ATOM 736 O O . PHE A 1 91 ? 3.196 -9.578 -11.502 1.00 84.81 91 PHE A O 1
ATOM 743 N N . ASP A 1 92 ? 1.646 -8.016 -11.968 1.00 80.75 92 ASP A N 1
ATOM 744 C CA . ASP A 1 92 ? 0.545 -8.964 -12.173 1.00 80.75 92 ASP A CA 1
ATOM 745 C C . ASP A 1 92 ? 0.735 -9.663 -13.535 1.00 80.75 92 ASP A C 1
ATOM 747 O O . ASP A 1 92 ? 0.253 -9.202 -14.572 1.00 80.75 92 ASP A O 1
ATOM 751 N N . GLY A 1 93 ? 1.569 -10.708 -13.542 1.00 87.62 93 GLY A N 1
ATOM 752 C CA . GLY A 1 93 ? 2.083 -11.366 -14.742 1.00 87.62 93 GLY A CA 1
ATOM 753 C C . GLY A 1 93 ? 3.407 -10.766 -15.231 1.00 87.62 93 GLY A C 1
ATOM 754 O O . GLY A 1 93 ? 4.362 -10.619 -14.471 1.00 87.62 93 GLY A O 1
ATOM 755 N N . PHE A 1 94 ? 3.481 -10.447 -16.525 1.00 90.44 94 PHE A N 1
ATOM 756 C CA . PHE A 1 94 ? 4.664 -9.860 -17.168 1.00 90.44 94 PHE A CA 1
ATOM 757 C C . PHE A 1 94 ? 4.530 -8.340 -17.323 1.00 90.44 94 PHE A C 1
ATOM 759 O O . PHE A 1 94 ? 3.416 -7.814 -17.359 1.00 90.44 94 PHE A O 1
ATOM 766 N N . PHE A 1 95 ? 5.652 -7.637 -17.540 1.00 92.50 95 PHE A N 1
ATOM 767 C CA . PHE A 1 95 ? 5.653 -6.179 -17.747 1.00 92.50 95 PHE A CA 1
ATOM 768 C C . PHE A 1 95 ? 4.666 -5.733 -18.835 1.00 92.50 95 PHE A C 1
ATOM 770 O O . PHE A 1 95 ? 3.968 -4.742 -18.660 1.00 92.50 95 PHE A O 1
ATOM 777 N N . HIS A 1 96 ? 4.557 -6.473 -19.943 1.00 93.00 96 HIS A N 1
ATOM 778 C CA . HIS A 1 96 ? 3.642 -6.128 -21.037 1.00 93.00 96 HIS A CA 1
ATOM 779 C C . HIS A 1 96 ? 2.158 -6.263 -20.645 1.00 93.00 96 HIS A C 1
ATOM 781 O O . HIS A 1 96 ? 1.341 -5.444 -21.060 1.00 93.00 96 HIS A O 1
ATOM 787 N N . VAL A 1 97 ? 1.806 -7.255 -19.817 1.00 92.88 97 VAL A N 1
ATOM 788 C CA . VAL A 1 97 ? 0.439 -7.433 -19.297 1.00 92.88 97 VAL A CA 1
ATOM 789 C C . VAL A 1 97 ? 0.100 -6.286 -18.353 1.00 92.88 97 VAL A C 1
ATOM 791 O O . VAL A 1 97 ? -0.947 -5.650 -18.486 1.00 92.88 97 VAL A O 1
ATOM 794 N N . TRP A 1 98 ? 1.024 -5.968 -17.442 1.00 93.75 98 TRP A N 1
ATOM 795 C CA . TRP A 1 98 ? 0.884 -4.825 -16.547 1.00 93.75 98 TRP A CA 1
ATOM 796 C C . TRP A 1 98 ? 0.797 -3.506 -17.309 1.00 93.75 98 TRP A C 1
ATOM 798 O O . TRP A 1 98 ? -0.051 -2.683 -16.981 1.00 93.75 98 TRP A O 1
ATOM 808 N N . TRP A 1 99 ? 1.599 -3.324 -18.362 1.00 95.06 99 TRP A N 1
ATOM 809 C CA . TRP A 1 99 ? 1.557 -2.136 -19.208 1.00 95.06 99 TRP A CA 1
ATOM 810 C C . TRP A 1 99 ? 0.145 -1.913 -19.739 1.00 95.06 99 TRP A C 1
ATOM 812 O O . TRP A 1 99 ? -0.401 -0.827 -19.588 1.00 95.06 99 TRP A O 1
ATOM 822 N N . LEU A 1 100 ? -0.507 -2.942 -20.280 1.00 95.00 100 LEU A N 1
ATOM 823 C CA . LEU A 1 100 ? -1.882 -2.825 -20.777 1.00 95.00 100 LEU A CA 1
ATOM 824 C C . LEU A 1 100 ? -2.895 -2.503 -19.662 1.00 95.00 100 LEU A C 1
ATOM 826 O O . LEU A 1 100 ? -3.863 -1.782 -19.902 1.00 95.00 100 LEU A O 1
ATOM 830 N N . ARG A 1 101 ? -2.667 -2.977 -18.433 1.00 94.69 101 ARG A N 1
ATOM 831 C CA . ARG A 1 101 ? -3.567 -2.801 -17.275 1.00 94.69 101 ARG A CA 1
ATOM 832 C C . ARG A 1 101 ? -3.217 -1.620 -16.364 1.00 94.69 101 ARG A C 1
ATOM 834 O O . ARG A 1 101 ? -3.874 -1.422 -15.340 1.00 94.69 101 ARG A O 1
ATOM 841 N N . ARG A 1 102 ? -2.179 -0.849 -16.692 1.00 94.00 102 ARG A N 1
ATOM 842 C CA . ARG A 1 102 ? -1.689 0.242 -15.843 1.00 94.00 102 ARG A CA 1
ATOM 843 C C . ARG A 1 102 ? -2.786 1.270 -15.576 1.00 94.00 102 ARG A C 1
ATOM 845 O O . ARG A 1 102 ? -3.591 1.582 -16.455 1.00 94.00 102 ARG A O 1
ATOM 852 N N . ARG A 1 103 ? -2.807 1.784 -14.345 1.00 94.19 103 ARG A N 1
ATOM 853 C CA . ARG A 1 103 ? -3.873 2.673 -13.858 1.00 94.19 103 ARG A CA 1
ATOM 854 C C . ARG A 1 103 ? -3.744 4.082 -14.419 1.00 94.19 103 ARG A C 1
ATOM 856 O O . ARG A 1 103 ? -4.747 4.690 -14.764 1.00 94.19 103 ARG A O 1
ATOM 863 N N . ILE A 1 104 ? -2.519 4.596 -14.478 1.00 96.06 104 ILE A N 1
ATOM 864 C CA . ILE A 1 104 ? -2.226 5.920 -15.019 1.00 96.06 104 ILE A CA 1
ATOM 865 C C . ILE A 1 104 ? -1.693 5.712 -16.434 1.00 96.06 104 ILE A C 1
ATOM 867 O O . ILE A 1 104 ? -0.729 4.974 -16.618 1.00 96.06 104 ILE A O 1
ATOM 871 N N . ARG A 1 105 ? -2.330 6.333 -17.428 1.00 97.12 105 ARG A N 1
ATOM 872 C CA . ARG A 1 105 ? -1.892 6.309 -18.827 1.00 97.12 105 ARG A CA 1
ATOM 873 C C . ARG A 1 105 ? -1.628 7.736 -19.277 1.00 97.12 105 ARG A C 1
ATOM 875 O O . ARG A 1 105 ? -2.551 8.536 -19.382 1.00 97.12 105 ARG A O 1
ATOM 882 N N . SER A 1 106 ? -0.367 8.059 -19.515 1.00 95.75 106 SER A N 1
ATOM 883 C CA . SER A 1 106 ? 0.032 9.342 -20.079 1.00 95.75 106 SER A CA 1
ATOM 884 C C . SER A 1 106 ? -0.375 9.394 -21.554 1.00 95.75 106 SER A C 1
ATOM 886 O O . SER A 1 106 ? -0.229 8.388 -22.249 1.00 95.75 106 SER A O 1
ATOM 888 N N . PRO A 1 107 ? -0.835 10.551 -22.058 1.00 96.25 107 PRO A N 1
ATOM 889 C CA . PRO A 1 107 ? -1.280 10.692 -23.448 1.00 96.25 107 PRO A CA 1
ATOM 890 C C . PRO A 1 107 ? -0.153 10.458 -24.464 1.00 96.25 107 PRO A C 1
ATOM 892 O O . PRO A 1 107 ? -0.407 10.043 -25.586 1.00 96.25 107 PRO A O 1
ATOM 895 N N . SER A 1 108 ? 1.098 10.684 -24.060 1.00 95.06 108 SER A N 1
ATOM 896 C CA . SER A 1 108 ? 2.291 10.469 -24.880 1.00 95.06 108 SER A CA 1
ATOM 897 C C . SER A 1 108 ? 2.816 9.029 -24.851 1.00 95.06 108 SER A C 1
ATOM 899 O O . SER A 1 108 ? 3.731 8.690 -25.599 1.00 95.06 108 SER A O 1
ATOM 901 N N . ALA A 1 109 ? 2.275 8.173 -23.978 1.00 95.69 109 ALA A N 1
ATOM 902 C CA . ALA A 1 109 ? 2.742 6.803 -23.830 1.00 95.69 109 ALA A CA 1
ATOM 903 C C . ALA A 1 109 ? 2.090 5.886 -24.877 1.00 95.69 109 ALA A C 1
ATOM 905 O O . ALA A 1 109 ? 0.886 5.989 -25.124 1.00 95.69 109 ALA A O 1
ATOM 906 N N . PRO A 1 110 ? 2.832 4.920 -25.448 1.00 96.88 110 PRO A N 1
ATOM 907 C CA . PRO A 1 110 ? 2.267 4.000 -26.424 1.00 96.88 110 PRO A CA 1
ATOM 908 C C . PRO A 1 110 ? 1.132 3.163 -25.816 1.00 96.88 110 PRO A C 1
ATOM 910 O O . PRO A 1 110 ? 1.226 2.641 -24.694 1.00 96.88 110 PRO A O 1
ATOM 913 N N . VAL A 1 111 ? 0.053 3.014 -26.589 1.00 95.06 111 VAL A N 1
ATOM 914 C CA . VAL A 1 111 ? -1.129 2.231 -26.196 1.00 95.06 111 VAL A CA 1
ATOM 915 C C . VAL A 1 111 ? -0.768 0.749 -26.099 1.00 95.06 111 VAL A C 1
ATOM 917 O O . VAL A 1 111 ? -1.022 0.107 -25.081 1.00 95.06 111 VAL A O 1
ATOM 920 N N . THR A 1 112 ? -0.097 0.227 -27.126 1.00 93.94 112 THR A N 1
ATOM 921 C CA . THR A 1 112 ? 0.348 -1.167 -27.214 1.00 93.94 112 THR A CA 1
ATOM 922 C C . THR A 1 112 ? 1.824 -1.302 -26.862 1.00 93.94 112 THR A C 1
ATOM 924 O O . THR A 1 112 ? 2.657 -0.531 -27.341 1.00 93.94 112 THR A O 1
ATOM 927 N N . PHE A 1 113 ? 2.168 -2.321 -26.078 1.00 92.56 113 PHE A N 1
ATOM 928 C CA . PHE A 1 113 ? 3.559 -2.637 -25.767 1.00 92.56 113 PHE A CA 1
ATOM 929 C C . PHE A 1 113 ? 4.191 -3.449 -26.909 1.00 92.56 113 PHE A C 1
ATOM 931 O O . PHE A 1 113 ? 3.720 -4.541 -27.220 1.00 92.56 113 PHE A O 1
ATOM 938 N N . ARG A 1 114 ? 5.242 -2.925 -27.552 1.00 91.00 114 ARG A N 1
ATOM 939 C CA . ARG A 1 114 ? 5.907 -3.601 -28.681 1.00 91.00 114 ARG A CA 1
ATOM 940 C C . ARG A 1 114 ? 6.819 -4.737 -28.200 1.00 91.00 114 ARG A C 1
ATOM 942 O O . ARG A 1 114 ? 7.459 -4.638 -27.156 1.00 91.00 114 ARG A O 1
ATOM 949 N N . LEU A 1 115 ? 6.905 -5.820 -28.979 1.00 90.12 115 LEU A N 1
ATOM 950 C CA . LEU A 1 115 ? 7.806 -6.946 -28.686 1.00 90.12 115 LEU A CA 1
ATOM 951 C C . LEU A 1 115 ? 9.277 -6.598 -28.947 1.00 90.12 115 LEU A C 1
ATOM 953 O O . LEU A 1 115 ? 10.150 -7.012 -28.172 1.00 90.12 115 LEU A O 1
ATOM 957 N N . ALA A 1 116 ? 9.525 -5.832 -30.011 1.00 94.25 116 ALA A N 1
ATOM 958 C CA . ALA A 1 116 ? 10.836 -5.316 -30.380 1.00 94.25 116 ALA A CA 1
ATOM 959 C C . ALA A 1 116 ? 11.261 -4.149 -29.464 1.00 94.25 116 ALA A C 1
ATOM 961 O O . ALA A 1 116 ? 10.384 -3.455 -28.936 1.00 94.25 116 ALA A O 1
ATOM 962 N N . PRO A 1 117 ? 12.574 -3.933 -29.259 1.00 96.56 117 PRO A N 1
ATOM 963 C CA . PRO A 1 117 ? 13.073 -2.792 -28.498 1.00 96.56 117 PRO A CA 1
ATOM 964 C C . PRO A 1 117 ? 12.627 -1.465 -29.143 1.00 96.56 117 PRO A C 1
ATOM 966 O O . PRO A 1 117 ? 12.802 -1.299 -30.350 1.00 96.56 117 PRO A O 1
ATOM 969 N N . PRO A 1 118 ? 12.022 -0.534 -28.383 1.00 96.94 118 PRO A N 1
ATOM 970 C CA . PRO A 1 118 ? 11.602 0.759 -28.910 1.00 96.94 118 PRO A CA 1
ATOM 971 C C . PRO A 1 118 ? 12.792 1.697 -29.142 1.00 96.94 118 PRO A C 1
ATOM 973 O O . PRO A 1 118 ? 13.836 1.565 -28.498 1.00 96.94 118 PRO A O 1
ATOM 976 N N . ASP A 1 119 ? 12.602 2.680 -30.017 1.00 97.19 119 ASP A N 1
ATOM 977 C CA . ASP A 1 119 ? 13.537 3.781 -30.240 1.00 97.19 119 ASP A CA 1
ATOM 978 C C . ASP A 1 119 ? 13.653 4.693 -29.005 1.00 97.19 119 ASP A C 1
ATOM 980 O O . ASP A 1 119 ? 12.853 4.608 -28.068 1.00 97.19 119 ASP A O 1
ATOM 984 N N . GLY A 1 120 ? 14.656 5.577 -28.994 1.00 97.12 120 GLY A N 1
ATOM 985 C CA . GLY A 1 120 ? 14.951 6.448 -27.851 1.00 97.12 120 GLY A CA 1
ATOM 986 C C . GLY A 1 120 ? 13.760 7.293 -27.394 1.00 97.12 120 GLY A C 1
ATOM 987 O O . GLY A 1 120 ? 13.495 7.372 -26.193 1.00 97.12 120 GLY A O 1
ATOM 988 N N . PHE A 1 121 ? 12.996 7.852 -28.338 1.00 97.56 121 PHE A N 1
ATOM 989 C CA . PHE A 1 121 ? 11.828 8.673 -28.024 1.00 97.56 121 PHE A CA 1
ATOM 990 C C . PHE A 1 121 ? 10.719 7.844 -27.363 1.00 97.56 121 PHE A C 1
ATOM 992 O O . PHE A 1 121 ? 10.255 8.176 -26.270 1.00 97.56 121 PHE A O 1
ATOM 999 N N . THR A 1 122 ? 10.331 6.715 -27.966 1.00 97.12 122 THR A N 1
ATOM 1000 C CA . THR A 1 122 ? 9.306 5.832 -27.386 1.00 97.12 122 THR A CA 1
ATOM 1001 C C . THR A 1 122 ? 9.755 5.253 -26.039 1.00 97.12 122 THR A C 1
ATOM 1003 O O . THR A 1 122 ? 8.947 5.139 -25.115 1.00 97.12 122 THR A O 1
ATOM 1006 N N . ALA A 1 123 ? 11.040 4.917 -25.886 1.00 97.12 123 ALA A N 1
ATOM 1007 C CA . ALA A 1 123 ? 11.615 4.433 -24.631 1.00 97.12 123 ALA A CA 1
ATOM 1008 C C . ALA A 1 123 ? 11.486 5.459 -23.496 1.00 97.12 123 ALA A C 1
ATOM 1010 O O . ALA A 1 123 ? 11.155 5.096 -22.365 1.00 97.12 123 ALA A O 1
ATOM 1011 N N . GLU A 1 124 ? 11.706 6.739 -23.796 1.00 97.56 124 GLU A N 1
ATOM 1012 C CA . GLU A 1 124 ? 11.517 7.825 -22.839 1.00 97.56 124 GLU A CA 1
ATOM 1013 C C . GLU A 1 124 ? 10.058 7.970 -22.411 1.00 97.56 124 GLU A C 1
ATOM 1015 O O . GLU A 1 124 ? 9.787 8.034 -21.209 1.00 97.56 124 GLU A O 1
ATOM 1020 N N . GLN A 1 125 ? 9.114 7.919 -23.352 1.00 97.94 125 GLN A N 1
ATOM 1021 C CA . GLN A 1 125 ? 7.689 7.960 -23.016 1.00 97.94 125 GLN A CA 1
ATOM 1022 C C . GLN A 1 125 ? 7.266 6.767 -22.154 1.00 97.94 125 GLN A C 1
ATOM 1024 O O . GLN A 1 125 ? 6.514 6.929 -21.189 1.00 97.94 125 GLN A O 1
ATOM 1029 N N . ILE A 1 126 ? 7.795 5.575 -22.450 1.00 96.56 126 ILE A N 1
ATOM 1030 C CA . ILE A 1 126 ? 7.558 4.378 -21.639 1.00 96.56 126 ILE A CA 1
ATOM 1031 C C . ILE A 1 126 ? 8.081 4.573 -20.212 1.00 96.56 126 ILE A C 1
ATOM 1033 O O . ILE A 1 126 ? 7.370 4.283 -19.248 1.00 96.56 126 ILE A O 1
ATOM 1037 N N . PHE A 1 127 ? 9.305 5.085 -20.067 1.00 96.81 127 PHE A N 1
ATOM 1038 C CA . PHE A 1 127 ? 9.920 5.317 -18.763 1.00 96.81 127 PHE A CA 1
ATOM 1039 C C . PHE A 1 127 ? 9.156 6.351 -17.929 1.00 96.81 127 PHE A C 1
ATOM 1041 O O . PHE A 1 127 ? 8.899 6.109 -16.750 1.00 96.81 127 PHE A O 1
ATOM 1048 N N . LEU A 1 128 ? 8.777 7.486 -18.520 1.00 96.62 128 LEU A N 1
ATOM 1049 C CA . LEU A 1 128 ? 8.059 8.547 -17.809 1.00 96.62 128 LEU A CA 1
ATOM 1050 C C . LEU A 1 128 ? 6.699 8.067 -17.296 1.00 96.62 128 LEU A C 1
ATOM 1052 O O . LEU A 1 128 ? 6.325 8.351 -16.157 1.00 96.62 128 LEU A O 1
ATOM 1056 N N . ASP A 1 129 ? 5.971 7.306 -18.108 1.00 97.00 129 ASP A N 1
ATOM 1057 C CA . ASP A 1 129 ? 4.684 6.746 -17.708 1.00 97.00 129 ASP A CA 1
ATOM 1058 C C . ASP A 1 129 ? 4.826 5.656 -16.637 1.00 97.00 129 ASP A C 1
ATOM 1060 O O . ASP A 1 129 ? 4.077 5.635 -15.653 1.00 97.00 129 ASP A O 1
ATOM 1064 N N . PHE A 1 130 ? 5.838 4.794 -16.779 1.00 95.69 130 PHE A N 1
ATOM 1065 C CA . PHE A 1 130 ? 6.198 3.821 -15.753 1.00 95.69 130 PHE A CA 1
ATOM 1066 C C . PHE A 1 130 ? 6.503 4.514 -14.419 1.00 95.69 130 PHE A C 1
ATOM 1068 O O . PHE A 1 130 ? 5.948 4.128 -13.391 1.00 95.69 130 PHE A O 1
ATOM 1075 N N . LYS A 1 131 ? 7.326 5.570 -14.439 1.00 95.50 131 LYS A N 1
ATOM 1076 C CA . LYS A 1 131 ? 7.727 6.330 -13.250 1.00 95.50 131 LYS A CA 1
ATOM 1077 C C . LYS A 1 131 ? 6.517 6.905 -12.510 1.00 95.50 131 LYS A C 1
ATOM 1079 O O . LYS A 1 131 ? 6.399 6.689 -11.309 1.00 95.50 131 LYS A O 1
ATOM 1084 N N . LYS A 1 132 ? 5.569 7.530 -13.218 1.00 95.94 132 LYS A N 1
ATOM 1085 C CA . LYS A 1 132 ? 4.321 8.036 -12.612 1.00 95.94 132 LYS A CA 1
ATOM 1086 C C . LYS A 1 132 ? 3.513 6.930 -11.928 1.00 95.94 132 LYS A C 1
ATOM 1088 O O . LYS A 1 132 ? 3.008 7.113 -10.821 1.00 95.94 132 LYS A O 1
ATOM 1093 N N . ASN A 1 133 ? 3.377 5.771 -12.578 1.00 94.75 133 ASN A N 1
ATOM 1094 C CA . ASN A 1 133 ? 2.672 4.631 -11.987 1.00 94.75 133 ASN A CA 1
ATOM 1095 C C . ASN A 1 133 ? 3.406 4.080 -10.756 1.00 94.75 133 ASN A C 1
ATOM 1097 O O . ASN A 1 133 ? 2.748 3.694 -9.786 1.00 94.75 133 ASN A O 1
ATOM 1101 N N . PHE A 1 134 ? 4.739 4.049 -10.793 1.00 92.88 134 PHE A N 1
ATOM 1102 C CA . PHE A 1 134 ? 5.578 3.599 -9.689 1.00 92.88 134 PHE A CA 1
ATOM 1103 C C . PHE A 1 134 ? 5.475 4.537 -8.479 1.00 92.88 134 PHE A C 1
ATOM 1105 O O . PHE A 1 134 ? 5.171 4.077 -7.384 1.00 92.88 134 PHE A O 1
ATOM 1112 N N . GLU A 1 135 ? 5.582 5.850 -8.674 1.00 93.38 135 GLU A N 1
ATOM 1113 C CA . GLU A 1 135 ? 5.410 6.846 -7.604 1.00 93.38 135 GLU A CA 1
ATOM 1114 C C . GLU A 1 135 ? 4.011 6.763 -6.975 1.00 93.38 135 GLU A C 1
ATOM 1116 O O . GLU A 1 135 ? 3.859 6.762 -5.752 1.00 93.38 135 GLU A O 1
ATOM 1121 N N . ALA A 1 136 ? 2.964 6.616 -7.794 1.00 92.25 136 ALA A N 1
ATOM 1122 C CA . ALA A 1 136 ? 1.605 6.418 -7.293 1.00 92.25 136 ALA A CA 1
ATOM 1123 C C . ALA A 1 136 ? 1.463 5.105 -6.502 1.00 92.25 136 ALA A C 1
ATOM 1125 O O . ALA A 1 136 ? 0.705 5.035 -5.529 1.00 92.25 136 ALA A O 1
ATOM 1126 N N . PHE A 1 137 ? 2.172 4.050 -6.909 1.00 89.94 137 PHE A N 1
ATOM 1127 C CA . PHE A 1 137 ? 2.241 2.801 -6.161 1.00 89.94 137 PHE A CA 1
ATOM 1128 C C . PHE A 1 137 ? 2.941 2.996 -4.808 1.00 89.94 137 PHE A C 1
ATOM 1130 O O . PHE A 1 137 ? 2.355 2.634 -3.786 1.00 89.94 137 PHE A O 1
ATOM 1137 N N . GLU A 1 138 ? 4.114 3.631 -4.774 1.00 89.44 138 GLU A N 1
ATOM 1138 C CA . GLU A 1 138 ? 4.859 3.909 -3.540 1.00 89.44 138 GLU A CA 1
ATOM 1139 C C . GLU A 1 138 ? 4.049 4.762 -2.564 1.00 89.44 138 GLU A C 1
ATOM 1141 O O . GLU A 1 138 ? 3.963 4.445 -1.378 1.00 89.44 138 GLU A O 1
ATOM 1146 N N . GLN A 1 139 ? 3.376 5.805 -3.054 1.00 91.25 139 GLN A N 1
ATOM 1147 C CA . GLN A 1 139 ? 2.506 6.639 -2.226 1.00 91.25 139 GLN A CA 1
ATOM 1148 C C . GLN A 1 139 ? 1.373 5.826 -1.593 1.00 91.25 139 GLN A C 1
ATOM 1150 O O . GLN A 1 139 ? 1.100 5.975 -0.398 1.00 91.25 139 GLN A O 1
ATOM 1155 N N . ARG A 1 140 ? 0.715 4.946 -2.362 1.00 88.56 140 ARG A N 1
ATOM 1156 C CA . ARG A 1 140 ? -0.323 4.055 -1.819 1.00 88.56 140 ARG A CA 1
ATOM 1157 C C . ARG A 1 140 ? 0.247 3.105 -0.771 1.00 88.56 140 ARG A C 1
ATOM 1159 O O . ARG A 1 140 ? -0.348 2.975 0.297 1.00 88.56 140 ARG A O 1
ATOM 1166 N N . HIS A 1 141 ? 1.395 2.495 -1.044 1.00 84.44 141 HIS A N 1
ATOM 1167 C CA . HIS A 1 141 ? 2.034 1.557 -0.127 1.00 84.44 141 HIS A CA 1
ATOM 1168 C C . HIS A 1 141 ? 2.476 2.246 1.176 1.00 84.44 141 HIS A C 1
ATOM 1170 O O . HIS A 1 141 ? 2.220 1.747 2.271 1.00 84.44 141 HIS A O 1
ATOM 1176 N N . CYS A 1 142 ? 3.031 3.459 1.090 1.00 87.81 142 CYS A N 1
ATOM 1177 C CA . CYS A 1 142 ? 3.340 4.301 2.246 1.00 87.81 142 CYS A CA 1
ATOM 1178 C C . CYS A 1 142 ? 2.091 4.617 3.081 1.00 87.81 142 CYS A C 1
ATOM 1180 O O . CYS A 1 142 ? 2.134 4.502 4.306 1.00 87.81 142 CYS A O 1
ATOM 1182 N N . ARG A 1 143 ? 0.964 4.971 2.446 1.00 89.25 143 ARG A N 1
ATOM 1183 C CA . ARG A 1 143 ? -0.313 5.206 3.150 1.00 89.25 143 ARG A CA 1
ATOM 1184 C C . ARG A 1 143 ? -0.815 3.944 3.854 1.00 89.25 143 ARG A C 1
ATOM 1186 O O . ARG A 1 143 ? -1.205 4.020 5.016 1.00 89.25 143 ARG A O 1
ATOM 1193 N N . GLN A 1 144 ? -0.760 2.787 3.192 1.00 86.25 144 GLN A N 1
ATOM 1194 C CA . GLN A 1 144 ? -1.140 1.500 3.786 1.00 86.25 144 GLN A CA 1
ATOM 1195 C C . GLN A 1 144 ? -0.257 1.146 4.985 1.00 86.25 144 GLN A C 1
ATOM 1197 O O . GLN A 1 144 ? -0.774 0.806 6.048 1.00 86.25 144 GLN A O 1
ATOM 1202 N N . ARG A 1 145 ? 1.066 1.299 4.852 1.00 86.25 145 ARG A N 1
ATOM 1203 C CA . ARG A 1 145 ? 2.015 1.050 5.942 1.00 86.25 145 ARG A CA 1
ATOM 1204 C C . ARG A 1 145 ? 1.763 1.972 7.134 1.00 86.25 145 ARG A C 1
ATOM 1206 O O . ARG A 1 145 ? 1.761 1.488 8.260 1.00 86.25 145 ARG A O 1
ATOM 1213 N N . ARG A 1 146 ? 1.505 3.266 6.905 1.00 86.88 146 ARG A N 1
ATOM 1214 C CA . ARG A 1 146 ? 1.133 4.210 7.977 1.00 86.88 146 ARG A CA 1
ATOM 1215 C C . ARG A 1 146 ? -0.162 3.795 8.671 1.00 86.88 146 ARG A C 1
ATOM 1217 O O . ARG A 1 146 ? -0.176 3.741 9.891 1.00 86.88 146 ARG A O 1
ATOM 1224 N N . LYS A 1 147 ? -1.205 3.433 7.916 1.00 88.12 147 LYS A N 1
ATOM 1225 C CA . LYS A 1 147 ? -2.485 2.974 8.482 1.00 88.12 147 LYS A CA 1
ATOM 1226 C C . LYS A 1 147 ? -2.312 1.713 9.333 1.00 88.12 147 LYS A C 1
ATOM 1228 O O . LYS A 1 147 ? -2.862 1.626 10.421 1.00 88.12 147 LYS A O 1
ATOM 1233 N N . LEU A 1 148 ? -1.518 0.752 8.864 1.00 85.19 148 LEU A N 1
ATOM 1234 C CA . LEU A 1 148 ? -1.241 -0.480 9.604 1.00 85.19 148 LEU A CA 1
ATOM 1235 C C . LEU A 1 148 ? -0.406 -0.220 10.864 1.00 85.19 148 LEU A C 1
ATOM 1237 O O . LEU A 1 148 ? -0.674 -0.814 11.904 1.00 85.19 148 LEU A O 1
ATOM 1241 N N . LEU A 1 149 ? 0.586 0.671 10.788 1.00 81.25 149 LEU A N 1
ATOM 1242 C CA . LEU A 1 149 ? 1.353 1.100 11.959 1.00 81.25 149 LEU A CA 1
ATOM 1243 C C . LEU A 1 149 ? 0.466 1.814 12.979 1.00 81.25 149 LEU A C 1
ATOM 1245 O O . LEU A 1 149 ? 0.577 1.515 14.160 1.00 81.25 149 LEU A O 1
ATOM 1249 N N . GLN A 1 150 ? -0.431 2.691 12.527 1.00 87.69 150 GLN A N 1
ATOM 1250 C CA . GLN A 1 150 ? -1.395 3.369 13.388 1.00 87.69 150 GLN A CA 1
ATOM 1251 C C . GLN A 1 150 ? -2.305 2.363 14.097 1.00 87.69 150 GLN A C 1
ATOM 1253 O O . GLN A 1 150 ? -2.344 2.360 15.317 1.00 87.69 150 GLN A O 1
ATOM 1258 N N . LEU A 1 151 ? -2.911 1.420 13.367 1.00 82.19 151 LEU A N 1
ATOM 1259 C CA . LEU A 1 151 ? -3.747 0.367 13.960 1.00 82.19 151 LEU A CA 1
ATOM 1260 C C . LEU A 1 151 ? -2.992 -0.483 14.992 1.00 82.19 151 LEU A C 1
ATOM 1262 O O . LEU A 1 151 ? -3.548 -0.836 16.029 1.00 82.19 151 LEU A O 1
ATOM 1266 N N . LYS A 1 152 ? -1.719 -0.809 14.732 1.00 77.69 152 LYS A N 1
ATOM 1267 C CA . LYS A 1 152 ? -0.869 -1.511 15.707 1.00 77.69 152 LYS A CA 1
ATOM 1268 C C . LYS A 1 152 ? -0.581 -0.650 16.934 1.00 77.69 152 LYS A C 1
ATOM 1270 O O . LYS A 1 152 ? -0.560 -1.177 18.041 1.00 77.69 152 LYS A O 1
ATOM 1275 N N . CYS A 1 153 ? -0.340 0.642 16.734 1.00 85.00 153 CYS A N 1
ATOM 1276 C CA . CYS A 1 153 ? -0.118 1.598 17.809 1.00 85.00 153 CYS A CA 1
ATOM 1277 C C . CYS A 1 153 ? -1.361 1.695 18.700 1.00 85.00 153 CYS A C 1
ATOM 1279 O O . CYS A 1 153 ? -1.265 1.468 19.901 1.00 85.00 153 CYS A O 1
ATOM 1281 N N . ASP A 1 154 ? -2.532 1.912 18.098 1.00 81.50 154 ASP A N 1
ATOM 1282 C CA . ASP A 1 154 ? -3.820 2.028 18.786 1.00 81.50 154 ASP A CA 1
ATOM 1283 C C . ASP A 1 154 ? -4.156 0.744 19.558 1.00 81.50 154 ASP A C 1
ATOM 1285 O O . ASP A 1 154 ? -4.573 0.795 20.715 1.00 81.50 154 ASP A O 1
ATOM 1289 N N . HIS A 1 155 ? -3.905 -0.423 18.956 1.00 81.56 155 HIS A N 1
ATOM 1290 C CA . HIS A 1 155 ? -4.098 -1.714 19.613 1.00 81.56 155 HIS A CA 1
ATOM 1291 C C . HIS A 1 155 ? -3.164 -1.903 20.819 1.00 81.56 155 HIS A C 1
ATOM 1293 O O . HIS A 1 155 ? -3.611 -2.314 21.892 1.00 81.56 155 HIS A O 1
ATOM 1299 N N . SER A 1 156 ? -1.880 -1.563 20.674 1.00 84.38 156 SER A N 1
ATOM 1300 C CA . SER A 1 156 ? -0.910 -1.617 21.774 1.00 84.38 156 SER A CA 1
ATOM 1301 C C . SER A 1 156 ? -1.250 -0.628 22.889 1.00 84.38 156 SER A C 1
ATOM 1303 O O . SER A 1 156 ? -1.149 -0.987 24.057 1.00 84.38 156 SER A O 1
ATOM 1305 N N . PHE A 1 157 ? -1.701 0.585 22.557 1.00 80.19 157 PHE A N 1
ATOM 1306 C CA . PHE A 1 157 ? -2.133 1.569 23.549 1.00 80.19 157 PHE A CA 1
ATOM 1307 C C . PHE A 1 157 ? -3.378 1.117 24.302 1.00 80.19 157 PHE A C 1
ATOM 1309 O O . PHE A 1 157 ? -3.410 1.236 25.523 1.00 80.19 157 PHE A O 1
ATOM 1316 N N . HIS A 1 158 ? -4.371 0.543 23.618 1.00 77.06 158 HIS A N 1
ATOM 1317 C CA . HIS A 1 158 ? -5.533 -0.043 24.286 1.00 77.06 158 HIS A CA 1
ATOM 1318 C C . HIS A 1 158 ? -5.131 -1.147 25.261 1.00 77.06 158 HIS A C 1
ATOM 1320 O O . HIS A 1 158 ? -5.624 -1.184 26.388 1.00 77.06 158 HIS A O 1
ATOM 1326 N N . ARG A 1 159 ? -4.210 -2.023 24.848 1.00 74.31 159 ARG A N 1
ATOM 1327 C CA . ARG A 1 159 ? -3.690 -3.086 25.706 1.00 74.31 159 ARG A CA 1
ATOM 1328 C C . ARG A 1 159 ? -2.944 -2.526 26.919 1.00 74.31 159 ARG A C 1
ATOM 1330 O O . ARG A 1 159 ? -3.255 -2.914 28.038 1.00 74.31 159 ARG A O 1
ATOM 1337 N N . LEU A 1 160 ? -2.032 -1.576 26.710 1.00 75.38 160 LEU A N 1
ATOM 1338 C CA . LEU A 1 160 ? -1.308 -0.910 27.795 1.00 75.38 160 LEU A CA 1
ATOM 1339 C C . LEU A 1 160 ? -2.259 -0.186 28.749 1.00 75.38 160 LEU A C 1
ATOM 1341 O O . LEU A 1 160 ? -2.094 -0.278 29.957 1.00 75.38 160 LEU A O 1
ATOM 1345 N N . PHE A 1 161 ? -3.284 0.491 28.233 1.00 84.88 161 PHE A N 1
ATOM 1346 C CA . PHE A 1 161 ? -4.287 1.151 29.065 1.00 84.88 161 PHE A CA 1
ATOM 1347 C C . PHE A 1 161 ? -5.077 0.148 29.911 1.00 84.88 161 PHE A C 1
ATOM 1349 O O . PHE A 1 161 ? -5.394 0.437 31.059 1.00 84.88 161 PHE A O 1
ATOM 1356 N N . HIS A 1 162 ? -5.378 -1.035 29.371 1.00 77.19 162 HIS A N 1
ATOM 1357 C CA . HIS A 1 162 ? -6.008 -2.114 30.130 1.00 77.19 162 HIS A CA 1
ATOM 1358 C C . HIS A 1 162 ? -5.096 -2.685 31.221 1.00 77.19 162 HIS A C 1
ATOM 1360 O O . HIS A 1 162 ? -5.583 -2.926 32.321 1.00 77.19 162 HIS A O 1
ATOM 1366 N N . GLU A 1 163 ? -3.807 -2.876 30.935 1.00 74.25 163 GLU A N 1
ATOM 1367 C CA . GLU A 1 163 ? -2.820 -3.401 31.891 1.00 74.25 163 GLU A CA 1
ATOM 1368 C C . GLU A 1 163 ? -2.466 -2.380 32.989 1.00 74.25 163 GLU A C 1
ATOM 1370 O O . GLU A 1 163 ? -2.271 -2.754 34.141 1.00 74.25 163 GLU A O 1
ATOM 1375 N N . LEU A 1 164 ? -2.421 -1.086 32.652 1.00 78.50 164 LEU A N 1
ATOM 1376 C CA . LEU A 1 164 ? -2.113 0.006 33.584 1.00 78.50 164 LEU A CA 1
ATOM 1377 C C . LEU A 1 164 ? -3.338 0.539 34.331 1.00 78.50 164 LEU A C 1
ATOM 1379 O O . LEU A 1 164 ? -3.192 1.378 35.223 1.00 78.50 164 LEU A O 1
ATOM 1383 N N . ARG A 1 165 ? -4.552 0.106 33.970 1.00 83.19 165 ARG A N 1
ATOM 1384 C CA . ARG A 1 165 ? -5.753 0.507 34.700 1.00 83.19 165 ARG A CA 1
ATOM 1385 C C . ARG A 1 165 ? -5.606 -0.023 36.127 1.00 83.19 165 ARG A C 1
ATOM 1387 O O . ARG A 1 165 ? -5.475 -1.238 36.280 1.00 83.19 165 ARG A O 1
ATOM 1394 N N . PRO A 1 166 ? -5.643 0.835 37.165 1.00 80.81 166 PRO A N 1
ATOM 1395 C CA . PRO A 1 166 ? -5.658 0.335 38.529 1.00 80.81 166 PRO A CA 1
ATOM 1396 C C . PRO A 1 166 ? -6.810 -0.667 38.644 1.00 80.81 166 PRO A C 1
ATOM 1398 O O . PRO A 1 166 ? -7.869 -0.416 38.041 1.00 80.81 166 PRO A O 1
ATOM 1401 N N . PRO A 1 167 ? -6.609 -1.805 39.337 1.00 74.31 167 PRO A N 1
ATOM 1402 C CA . PRO A 1 167 ? -7.661 -2.793 39.502 1.00 74.31 167 PRO A CA 1
ATOM 1403 C C . PRO A 1 167 ? -8.916 -2.048 39.942 1.00 74.31 167 PRO A C 1
ATOM 1405 O O . PRO A 1 167 ? -8.845 -1.152 40.794 1.00 74.31 167 PRO A O 1
ATOM 1408 N N . LYS A 1 168 ? -10.051 -2.331 39.283 1.00 71.56 168 LYS A N 1
ATOM 1409 C CA . LYS A 1 168 ? -11.333 -1.804 39.759 1.00 71.56 168 LYS A CA 1
ATOM 1410 C C . LYS A 1 168 ? -11.356 -2.127 41.244 1.00 71.56 168 LYS A C 1
ATOM 1412 O O . LYS A 1 168 ? -11.121 -3.285 41.573 1.00 71.56 168 LYS A O 1
ATOM 1417 N N . ARG A 1 169 ? -11.555 -1.111 42.098 1.00 67.44 169 ARG A N 1
ATOM 1418 C CA . ARG A 1 169 ? -11.754 -1.339 43.533 1.00 67.44 169 ARG A CA 1
ATOM 1419 C C . ARG A 1 169 ? -12.699 -2.519 43.623 1.00 67.44 169 ARG A C 1
ATOM 1421 O O . ARG A 1 169 ? -13.760 -2.442 42.990 1.00 67.44 169 ARG A O 1
ATOM 1428 N N . ASP A 1 170 ? -12.266 -3.586 44.292 1.00 61.91 170 ASP A N 1
ATOM 1429 C CA . ASP A 1 170 ? -13.132 -4.725 44.543 1.00 61.91 170 ASP A CA 1
ATOM 1430 C C . ASP A 1 170 ? -14.453 -4.123 45.004 1.00 61.91 170 ASP A C 1
ATOM 1432 O O . ASP A 1 170 ? -14.467 -3.237 45.873 1.00 61.91 170 ASP A O 1
ATOM 1436 N N . GLN A 1 171 ? -15.543 -4.458 44.304 1.00 60.03 171 GLN A N 1
ATOM 1437 C CA . GLN A 1 171 ? -16.854 -4.128 44.843 1.00 60.03 171 GLN A CA 1
ATOM 1438 C C . GLN A 1 171 ? -16.798 -4.690 46.250 1.00 60.03 171 GLN A C 1
ATOM 1440 O O . GLN A 1 171 ? -16.497 -5.872 46.379 1.00 60.03 171 GLN A O 1
ATOM 1445 N N . LEU A 1 172 ? -16.922 -3.827 47.266 1.00 58.47 172 LEU A N 1
ATOM 1446 C CA . LEU A 1 172 ? -16.931 -4.262 48.656 1.00 58.47 172 LEU A CA 1
ATOM 1447 C C . LEU A 1 172 ? -17.847 -5.474 48.687 1.00 58.47 172 LEU A C 1
ATOM 1449 O O . LEU A 1 172 ? -19.031 -5.310 48.389 1.00 58.47 172 LEU A O 1
ATOM 1453 N N . ASP A 1 173 ? -17.283 -6.662 48.915 1.00 56.69 173 ASP A N 1
ATOM 1454 C CA . ASP A 1 173 ? -18.064 -7.883 48.987 1.00 56.69 173 ASP A CA 1
ATOM 1455 C C . ASP A 1 173 ? -19.047 -7.630 50.116 1.00 56.69 173 ASP A C 1
ATOM 1457 O O . ASP A 1 173 ? -18.680 -7.598 51.295 1.00 56.69 173 ASP A O 1
ATOM 1461 N N . ILE A 1 174 ? -20.290 -7.319 49.750 1.00 62.81 174 ILE A N 1
ATOM 1462 C CA . ILE A 1 174 ? -21.347 -7.146 50.724 1.00 62.81 174 ILE A CA 1
ATOM 1463 C C . ILE A 1 174 ? -21.514 -8.542 51.298 1.00 62.81 174 ILE A C 1
ATOM 1465 O O . ILE A 1 174 ? -22.037 -9.442 50.641 1.00 62.81 174 ILE A O 1
ATOM 1469 N N . LEU A 1 175 ? -20.979 -8.741 52.498 1.00 63.06 175 LEU A N 1
ATOM 1470 C CA . LEU A 1 175 ? -21.037 -10.026 53.159 1.00 63.06 175 LEU A CA 1
ATOM 1471 C C . LEU A 1 175 ? -22.459 -10.192 53.684 1.00 63.06 175 LEU A C 1
ATOM 1473 O O . LEU A 1 175 ? -22.816 -9.693 54.750 1.00 63.06 175 LEU A O 1
ATOM 1477 N N . TRP A 1 176 ? -23.291 -10.841 52.878 1.00 67.50 176 TRP A N 1
ATOM 1478 C CA . TRP A 1 176 ? -24.652 -11.176 53.250 1.00 67.50 176 TRP A CA 1
ATOM 1479 C C . TRP A 1 176 ? -24.624 -12.355 54.215 1.00 67.50 176 TRP A C 1
ATOM 1481 O O . TRP A 1 176 ? -24.276 -13.473 53.834 1.00 67.50 176 TRP A O 1
ATOM 1491 N N . HIS A 1 177 ? -25.032 -12.131 55.461 1.00 75.00 177 HIS A N 1
ATOM 1492 C CA . HIS A 1 177 ? -25.394 -13.243 56.329 1.00 75.00 177 HIS A CA 1
ATOM 1493 C C . HIS A 1 177 ? -26.853 -13.607 56.066 1.00 75.00 177 HIS A C 1
ATOM 1495 O O . HIS A 1 177 ? -27.720 -12.754 56.247 1.00 75.00 177 HIS A O 1
ATOM 1501 N N . THR A 1 178 ? -27.101 -14.841 55.611 1.00 82.69 178 THR A N 1
ATOM 1502 C CA . THR A 1 178 ? -28.454 -15.365 55.379 1.00 82.69 178 THR A CA 1
ATOM 1503 C C . THR A 1 178 ? -28.875 -16.242 56.547 1.00 82.69 178 THR A C 1
ATOM 1505 O O . THR A 1 178 ? -28.242 -17.269 56.791 1.00 82.69 178 THR A O 1
ATOM 1508 N N . LYS A 1 179 ? -29.957 -15.871 57.237 1.00 83.38 179 LYS A N 1
ATOM 1509 C CA . LYS A 1 179 ? -30.596 -16.715 58.257 1.00 83.38 179 LYS A CA 1
ATOM 1510 C C . LYS A 1 179 ? -31.981 -17.149 57.784 1.00 83.38 179 LYS A C 1
ATOM 1512 O O . LYS A 1 179 ? -32.737 -16.312 57.297 1.00 83.38 179 LYS A O 1
ATOM 1517 N N . GLY A 1 180 ? -32.254 -18.450 57.881 1.00 87.31 180 GLY A N 1
ATOM 1518 C CA . GLY A 1 180 ? -33.530 -19.073 57.529 1.00 87.31 180 GLY A CA 1
ATOM 1519 C C . GLY A 1 180 ? -34.434 -19.228 58.749 1.00 87.31 180 GLY A C 1
ATOM 1520 O O . GLY A 1 180 ? -33.936 -19.609 59.807 1.00 87.31 180 GLY A O 1
ATOM 1521 N N . TYR A 1 181 ? -35.732 -18.974 58.585 1.00 85.75 181 TYR A N 1
ATOM 1522 C CA . TYR A 1 181 ? -36.754 -19.242 59.603 1.00 85.75 181 TYR A CA 1
ATOM 1523 C C . TYR A 1 181 ? -37.889 -20.080 59.025 1.00 85.75 181 TYR A C 1
ATOM 1525 O O . TYR A 1 181 ? -38.249 -19.905 57.856 1.00 85.75 181 TYR A O 1
ATOM 1533 N N . THR A 1 182 ? -38.459 -20.947 59.861 1.00 83.88 182 THR A N 1
ATOM 1534 C CA . THR A 1 182 ? -39.657 -21.732 59.548 1.00 83.88 182 THR A CA 1
ATOM 1535 C C . THR A 1 182 ? -40.879 -21.017 60.106 1.00 83.88 182 THR A C 1
ATOM 1537 O O . THR A 1 182 ? -40.917 -20.684 61.290 1.00 83.88 182 THR A O 1
ATOM 1540 N N . ILE A 1 183 ? -41.892 -20.793 59.269 1.00 87.12 183 ILE A N 1
ATOM 1541 C CA . ILE A 1 183 ? -43.165 -20.211 59.707 1.00 87.12 183 ILE A CA 1
ATOM 1542 C C . ILE A 1 183 ? -43.972 -21.278 60.456 1.00 87.12 183 ILE A C 1
ATOM 1544 O O . ILE A 1 183 ? -44.320 -22.306 59.880 1.00 87.12 183 ILE A O 1
ATOM 1548 N N . LEU A 1 184 ? -44.268 -21.025 61.732 1.00 88.31 184 LEU A N 1
ATOM 1549 C CA . LEU A 1 184 ? -45.075 -21.901 62.585 1.00 88.31 184 LEU A CA 1
ATOM 1550 C C . LEU A 1 184 ? -46.571 -21.609 62.460 1.00 88.31 184 LEU A C 1
ATOM 1552 O O . LEU A 1 184 ? -47.383 -22.529 62.409 1.00 88.31 184 LEU A O 1
ATOM 1556 N N . ALA A 1 185 ? -46.932 -20.329 62.434 1.00 85.12 185 ALA A N 1
ATOM 1557 C CA . ALA A 1 185 ? -48.313 -19.877 62.353 1.00 85.12 185 ALA A CA 1
ATOM 1558 C C . ALA A 1 185 ? -48.382 -18.489 61.711 1.00 85.12 185 ALA A C 1
ATOM 1560 O O . ALA A 1 185 ? -47.428 -17.713 61.782 1.00 85.12 185 ALA A O 1
ATOM 1561 N N . VAL A 1 186 ? -49.524 -18.183 61.101 1.00 87.25 186 VAL A N 1
ATOM 1562 C CA . VAL A 1 186 ? -49.831 -16.866 60.537 1.00 87.25 186 VAL A CA 1
ATOM 1563 C C . VAL A 1 186 ? -51.174 -16.426 61.103 1.00 87.25 186 VAL A C 1
ATOM 1565 O O . VAL A 1 186 ? -52.175 -17.112 60.899 1.00 87.25 186 VAL A O 1
ATOM 1568 N N . ASP A 1 187 ? -51.194 -15.296 61.803 1.00 87.12 187 ASP A N 1
ATOM 1569 C CA . ASP A 1 187 ? -52.417 -14.644 62.254 1.00 87.12 187 ASP A CA 1
ATOM 1570 C C . ASP A 1 187 ? -52.800 -13.542 61.260 1.00 87.12 187 ASP A C 1
ATOM 1572 O O . ASP A 1 187 ? -52.157 -12.496 61.142 1.00 87.12 187 ASP A O 1
ATOM 1576 N N . LEU A 1 188 ? -53.869 -13.804 60.509 1.00 84.12 188 LEU A N 1
ATOM 1577 C CA . LEU A 1 188 ? -54.379 -12.893 59.489 1.00 84.12 188 LEU A CA 1
ATOM 1578 C C . LEU A 1 188 ? -55.094 -11.675 60.085 1.00 84.12 188 LEU A C 1
ATOM 1580 O O . LEU A 1 188 ? -55.181 -10.657 59.403 1.00 84.12 188 LEU A O 1
ATOM 1584 N N . ALA A 1 189 ? -55.618 -11.776 61.313 1.00 84.06 189 ALA A N 1
ATOM 1585 C CA . ALA A 1 189 ? -56.370 -10.697 61.951 1.00 84.06 189 ALA A CA 1
ATOM 1586 C C . ALA A 1 189 ? -55.444 -9.603 62.493 1.00 84.06 189 ALA A C 1
ATOM 1588 O O . ALA A 1 189 ? -55.786 -8.425 62.442 1.00 84.06 189 ALA A O 1
ATOM 1589 N N . THR A 1 190 ? -54.273 -10.000 62.991 1.00 84.94 190 THR A N 1
ATOM 1590 C CA . THR A 1 190 ? -53.265 -9.097 63.571 1.00 84.94 190 THR A CA 1
ATOM 1591 C C . THR A 1 190 ? -52.081 -8.833 62.646 1.00 84.94 190 THR A C 1
ATOM 1593 O O . THR A 1 190 ? -51.215 -8.031 62.972 1.00 84.94 190 THR A O 1
ATOM 1596 N N . HIS A 1 191 ? -52.053 -9.478 61.479 1.00 86.06 191 HIS A N 1
ATOM 1597 C CA . HIS A 1 191 ? -50.960 -9.417 60.514 1.00 86.06 191 HIS A CA 1
ATOM 1598 C C . HIS A 1 191 ? -49.606 -9.945 61.029 1.00 86.06 191 HIS A C 1
ATOM 1600 O O . HIS A 1 191 ? -48.543 -9.472 60.618 1.00 86.06 191 HIS A O 1
ATOM 1606 N N . GLN A 1 192 ? -49.655 -10.974 61.881 1.00 87.69 192 GLN A N 1
ATOM 1607 C CA . GLN A 1 192 ? -48.493 -11.550 62.560 1.00 87.69 192 GLN A CA 1
ATOM 1608 C C . GLN A 1 192 ? -48.042 -12.883 61.965 1.00 87.69 192 GLN A C 1
ATOM 1610 O O . GLN A 1 192 ? -48.848 -13.754 61.638 1.00 87.69 192 GLN A O 1
ATOM 1615 N N . ILE A 1 193 ? -46.725 -13.078 61.875 1.00 88.50 193 ILE A N 1
ATOM 1616 C CA . ILE A 1 193 ? 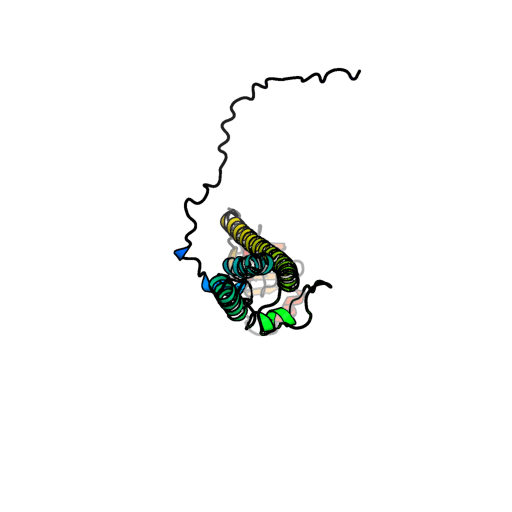-46.108 -14.364 61.529 1.00 88.50 193 ILE A CA 1
ATOM 1617 C C . ILE A 1 193 ? -45.281 -14.860 62.710 1.00 88.50 193 ILE A C 1
ATOM 1619 O O . ILE A 1 193 ? -44.352 -14.187 63.154 1.00 88.50 193 ILE A O 1
ATOM 1623 N N . HIS A 1 194 ? -45.581 -16.070 63.177 1.00 87.38 194 HIS A N 1
ATOM 1624 C CA . HIS A 1 194 ? -44.802 -16.762 64.195 1.00 87.38 194 HIS A CA 1
ATOM 1625 C C . HIS A 1 194 ? -43.720 -17.614 63.544 1.00 87.38 194 HIS A C 1
ATOM 1627 O O . HIS A 1 194 ? -43.999 -18.383 62.620 1.00 87.38 194 HIS A O 1
ATOM 1633 N N . VAL A 1 195 ? -42.497 -17.517 64.053 1.00 91.00 195 VAL A N 1
ATOM 1634 C CA . VAL A 1 195 ? -41.339 -18.261 63.544 1.00 91.00 195 VAL A CA 1
ATOM 1635 C C . VAL A 1 195 ? -40.774 -19.227 64.583 1.00 91.00 195 VAL A C 1
ATOM 1637 O O . VAL A 1 195 ? -40.975 -19.067 65.785 1.00 91.00 195 VAL A O 1
ATOM 1640 N N . ASP A 1 196 ? -40.062 -20.246 64.106 1.00 92.25 196 ASP A N 1
ATOM 1641 C CA . ASP A 1 196 ? -39.480 -21.328 64.911 1.00 92.25 196 ASP A CA 1
ATOM 1642 C C . ASP A 1 196 ? -38.322 -20.906 65.822 1.00 92.25 196 ASP A C 1
ATOM 1644 O O . ASP A 1 196 ? -37.983 -21.618 66.768 1.00 92.25 196 ASP A O 1
ATOM 1648 N N . GLN A 1 197 ? -37.702 -19.760 65.548 1.00 90.69 197 GLN A N 1
ATOM 1649 C CA . GLN A 1 197 ? -36.527 -19.274 66.263 1.00 90.69 197 GLN A CA 1
ATOM 1650 C C . GLN A 1 197 ? -36.627 -17.785 66.562 1.00 90.69 197 GLN A C 1
ATOM 1652 O O . GLN A 1 197 ? -37.223 -17.041 65.782 1.00 90.69 197 GLN A O 1
ATOM 1657 N N . PRO A 1 198 ? -35.965 -17.313 67.634 1.00 89.19 198 PRO A N 1
ATOM 1658 C CA . PRO A 1 198 ? -36.018 -15.913 67.971 1.00 89.19 198 PRO A CA 1
ATOM 1659 C C . PRO A 1 198 ? -35.357 -15.018 66.915 1.00 89.19 198 PRO A C 1
ATOM 1661 O O . PRO A 1 198 ? -34.294 -15.334 66.351 1.00 89.19 198 PRO A O 1
ATOM 1664 N N . VAL A 1 199 ? -35.998 -13.881 66.656 1.00 88.56 199 VAL A N 1
ATOM 1665 C CA . VAL A 1 199 ? -35.520 -12.846 65.739 1.00 88.56 199 VAL A CA 1
ATOM 1666 C C . VAL A 1 199 ? -34.774 -11.788 66.543 1.00 88.56 199 VAL A C 1
ATOM 1668 O O . VAL A 1 199 ? -35.374 -10.986 67.250 1.00 88.56 199 VAL A O 1
ATOM 1671 N N . ASN A 1 200 ? -33.447 -11.788 66.423 1.00 81.31 200 ASN A N 1
ATOM 1672 C CA . ASN A 1 200 ? -32.576 -10.806 67.065 1.00 81.31 200 ASN A CA 1
ATOM 1673 C C . ASN A 1 200 ? -32.071 -9.819 65.997 1.00 81.31 200 ASN A C 1
ATOM 1675 O O . ASN A 1 200 ? -31.662 -10.265 64.926 1.00 81.31 200 ASN A O 1
ATOM 1679 N N . ASP A 1 201 ? -32.051 -8.517 66.305 1.00 72.25 201 ASP A N 1
ATOM 1680 C CA . ASP A 1 201 ? -31.596 -7.407 65.444 1.00 72.25 201 ASP A CA 1
ATOM 1681 C C . ASP A 1 201 ? -32.322 -7.237 64.092 1.00 72.25 201 ASP A C 1
ATOM 1683 O O . ASP A 1 201 ? -31.962 -7.838 63.077 1.00 72.25 201 ASP A O 1
ATOM 1687 N N . LEU A 1 202 ? -33.261 -6.288 64.035 1.00 75.81 202 LEU A N 1
ATOM 1688 C CA . LEU A 1 202 ? -33.921 -5.874 62.787 1.00 75.81 202 LEU A CA 1
ATOM 1689 C C . LEU A 1 202 ? -33.159 -4.810 61.992 1.00 75.81 202 LEU A C 1
ATOM 1691 O O . LEU A 1 202 ? -33.411 -4.616 60.802 1.00 75.81 202 LEU A O 1
ATOM 1695 N N . THR A 1 203 ? -32.241 -4.092 62.635 1.00 78.81 203 THR A N 1
ATOM 1696 C CA . THR A 1 203 ? -31.651 -2.884 62.060 1.00 78.81 203 THR A CA 1
ATOM 1697 C C . THR A 1 203 ? -30.764 -3.217 60.858 1.00 78.81 203 THR A C 1
ATOM 1699 O O . THR A 1 203 ? -29.740 -3.890 60.991 1.00 78.81 203 THR A O 1
ATOM 1702 N N . GLY A 1 204 ? -31.144 -2.718 59.677 1.00 79.12 204 GLY A N 1
ATOM 1703 C CA . GLY A 1 204 ? -30.394 -2.912 58.429 1.00 79.12 204 GLY A CA 1
ATOM 1704 C C . GLY A 1 204 ? -30.588 -4.281 57.770 1.00 79.12 204 GLY A C 1
ATOM 1705 O O . GLY A 1 204 ? -29.766 -4.680 56.941 1.00 79.12 204 GLY A O 1
ATOM 1706 N N . CYS A 1 205 ? -31.647 -4.997 58.143 1.00 84.62 205 CYS A N 1
ATOM 1707 C CA . CYS A 1 205 ? -31.986 -6.295 57.588 1.00 84.62 205 CYS A CA 1
ATOM 1708 C C . CYS A 1 205 ? -33.031 -6.181 56.467 1.00 84.62 205 CYS A C 1
ATOM 1710 O O . CYS A 1 205 ? -34.033 -5.486 56.615 1.00 84.62 205 CYS A O 1
ATOM 1712 N N . ALA A 1 206 ? -32.825 -6.908 55.369 1.00 85.81 206 ALA A N 1
ATOM 1713 C CA . ALA A 1 206 ? -33.853 -7.135 54.356 1.00 85.81 206 ALA A CA 1
ATOM 1714 C C . ALA A 1 206 ? -34.483 -8.518 54.557 1.00 85.81 206 ALA A C 1
ATOM 1716 O O . ALA A 1 206 ? -33.768 -9.510 54.721 1.00 85.81 206 ALA A O 1
ATOM 1717 N N . TRP A 1 207 ? -35.812 -8.570 54.546 1.00 84.94 207 TRP A N 1
ATOM 1718 C CA . TRP A 1 207 ? -36.589 -9.787 54.748 1.00 84.94 207 TRP A CA 1
ATOM 1719 C C . TRP A 1 207 ? -37.167 -10.262 53.426 1.00 84.94 207 TRP A C 1
ATOM 1721 O O . TRP A 1 207 ? -37.660 -9.455 52.642 1.00 84.94 207 TRP A O 1
ATOM 1731 N N . PHE A 1 208 ? -37.119 -11.568 53.178 1.00 83.81 208 PHE A N 1
ATOM 1732 C CA . PHE A 1 208 ? -37.660 -12.159 51.959 1.00 83.81 208 PHE A CA 1
ATOM 1733 C C . PHE A 1 208 ? -38.541 -13.357 52.276 1.00 83.81 208 PHE A C 1
ATOM 1735 O O . PHE A 1 208 ? -38.130 -14.234 53.032 1.00 83.81 208 PHE A O 1
ATOM 1742 N N . ILE A 1 209 ? -39.697 -13.430 51.622 1.00 81.56 209 ILE A N 1
ATOM 1743 C CA . ILE A 1 209 ? -40.597 -14.586 51.608 1.00 81.56 209 ILE A CA 1
ATOM 1744 C C . ILE A 1 209 ? -40.669 -15.074 50.162 1.00 81.56 209 ILE A C 1
ATOM 1746 O O . ILE A 1 209 ? -41.050 -14.314 49.276 1.00 81.56 209 ILE A O 1
ATOM 1750 N N . ASN A 1 210 ? -40.265 -16.320 49.891 1.00 81.31 210 ASN A N 1
ATOM 1751 C CA . ASN A 1 210 ? -40.222 -16.877 48.527 1.00 81.31 210 ASN A CA 1
ATOM 1752 C C . ASN A 1 210 ? -39.487 -15.958 47.524 1.00 81.31 210 ASN A C 1
ATOM 1754 O O . ASN A 1 210 ? -39.963 -15.712 46.419 1.00 81.31 210 ASN A O 1
ATOM 1758 N N . ASN A 1 211 ? -38.333 -15.415 47.934 1.00 80.50 211 ASN A N 1
ATOM 1759 C CA . ASN A 1 211 ? -37.530 -14.424 47.195 1.00 80.50 211 ASN A CA 1
ATOM 1760 C C . ASN A 1 211 ? -38.217 -13.070 46.919 1.00 80.50 211 ASN A C 1
ATOM 1762 O O . ASN A 1 211 ? -37.645 -12.243 46.212 1.00 80.50 211 ASN A O 1
ATOM 1766 N N . THR A 1 212 ? -39.390 -12.804 47.491 1.00 81.25 212 THR A N 1
ATOM 1767 C CA . THR A 1 212 ? -40.033 -11.487 47.423 1.00 81.25 212 THR A CA 1
ATOM 1768 C C . THR A 1 212 ? -39.703 -10.699 48.679 1.00 81.25 212 THR A C 1
ATOM 1770 O O . THR A 1 212 ? -39.907 -11.202 49.784 1.00 81.25 212 THR A O 1
ATOM 1773 N N . GLN A 1 213 ? -39.151 -9.495 48.517 1.00 85.69 213 GLN A N 1
ATOM 1774 C CA . GLN A 1 213 ? -38.800 -8.646 49.650 1.00 85.69 213 GLN A CA 1
ATOM 1775 C C . GLN A 1 213 ? -40.067 -8.169 50.362 1.00 85.69 213 GLN A C 1
ATOM 1777 O O . GLN A 1 213 ? -41.019 -7.736 49.716 1.00 85.69 213 GLN A O 1
ATOM 1782 N N . VAL A 1 214 ? -40.056 -8.246 51.688 1.00 86.25 214 VAL A N 1
ATOM 1783 C CA . VAL A 1 214 ? -41.154 -7.826 52.557 1.00 86.25 214 VAL A CA 1
ATOM 1784 C C . VAL A 1 214 ? -40.647 -6.826 53.590 1.00 86.25 214 VAL A C 1
ATOM 1786 O O . VAL A 1 214 ? -39.508 -6.917 54.054 1.00 86.25 214 VAL A O 1
ATOM 1789 N N . GLU A 1 215 ? -41.490 -5.858 53.935 1.00 86.06 215 GLU A N 1
ATOM 1790 C CA . GLU A 1 215 ? -41.211 -4.895 54.998 1.00 86.06 215 GLU A CA 1
ATOM 1791 C C . GLU A 1 215 ? -41.775 -5.414 56.321 1.00 86.06 215 GLU A C 1
ATOM 1793 O O . GLU A 1 215 ? -42.969 -5.694 56.429 1.00 86.06 215 GLU A O 1
ATOM 1798 N N . VAL A 1 216 ? -40.891 -5.563 57.306 1.00 86.44 216 VAL A N 1
ATOM 1799 C CA . VAL A 1 216 ? -41.236 -5.906 58.690 1.00 86.44 216 VAL A CA 1
ATOM 1800 C C . VAL A 1 216 ? -41.286 -4.607 59.480 1.00 86.44 216 VAL A C 1
ATOM 1802 O O . VAL A 1 216 ? -40.297 -3.874 59.504 1.00 86.44 216 VAL A O 1
ATOM 1805 N N . GLU A 1 217 ? -42.420 -4.329 60.112 1.00 87.06 217 GLU A N 1
ATOM 1806 C CA . GLU A 1 217 ? -42.627 -3.119 60.913 1.00 87.06 217 GLU A CA 1
ATOM 1807 C C . GLU A 1 217 ? -41.979 -3.265 62.285 1.00 87.06 217 GLU A C 1
ATOM 1809 O O . GLU A 1 217 ? -41.144 -2.460 62.702 1.00 87.06 217 GLU A O 1
ATOM 1814 N N . THR A 1 218 ? -42.330 -4.354 62.960 1.00 84.81 218 THR A N 1
ATOM 1815 C CA . THR A 1 218 ? -41.872 -4.688 64.301 1.00 84.81 218 THR A CA 1
ATOM 1816 C C . THR A 1 218 ? -41.597 -6.183 64.397 1.00 84.81 218 THR A C 1
ATOM 1818 O O . THR A 1 218 ? -42.241 -7.005 63.748 1.00 84.81 218 THR A O 1
ATOM 1821 N N . ALA A 1 219 ? -40.599 -6.548 65.201 1.00 82.44 219 ALA A N 1
ATOM 1822 C CA . ALA A 1 219 ? -40.352 -7.933 65.574 1.00 82.44 219 ALA A CA 1
ATOM 1823 C C . ALA A 1 219 ? -40.340 -8.046 67.088 1.00 82.44 219 ALA A C 1
ATOM 1825 O O . ALA A 1 219 ? -39.565 -7.376 67.774 1.00 82.44 219 ALA A O 1
ATOM 1826 N N . MET A 1 220 ? -41.192 -8.925 67.589 1.00 82.06 220 MET A N 1
ATOM 1827 C CA . MET A 1 220 ? -41.100 -9.461 68.935 1.00 82.06 220 MET A CA 1
ATOM 1828 C C . MET A 1 220 ? -40.363 -10.798 68.881 1.00 82.06 220 MET A C 1
ATOM 1830 O O . MET A 1 220 ? -40.188 -11.374 67.811 1.00 82.06 220 MET A O 1
ATOM 1834 N N . VAL A 1 221 ? -39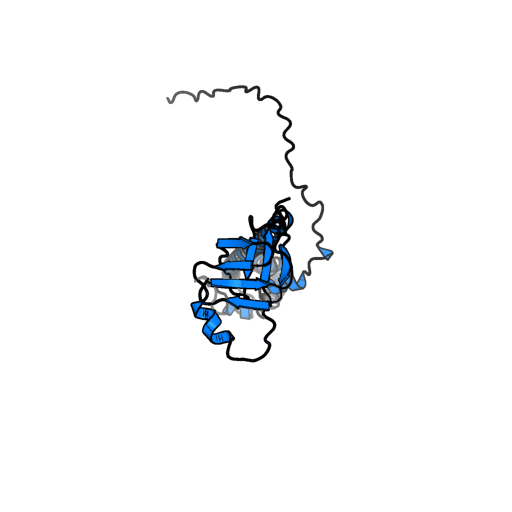.923 -11.293 70.042 1.00 82.50 221 VAL A N 1
ATOM 1835 C CA . VAL A 1 221 ? -38.984 -12.421 70.177 1.00 82.50 221 VAL A CA 1
ATOM 1836 C C . VAL A 1 221 ? -39.238 -13.544 69.166 1.00 82.50 221 VAL A C 1
ATOM 1838 O O . VAL A 1 221 ? -38.291 -13.952 68.511 1.00 82.50 221 VAL A O 1
ATOM 1841 N N . THR A 1 222 ? -40.481 -13.985 68.962 1.00 87.00 222 THR A N 1
ATOM 1842 C CA . THR A 1 222 ? -40.850 -15.025 67.979 1.00 87.00 222 THR A CA 1
ATOM 1843 C C . THR A 1 222 ? -41.951 -14.607 66.995 1.00 87.00 222 THR A C 1
ATOM 1845 O O . THR A 1 222 ? -42.496 -15.469 66.303 1.00 87.00 222 THR A O 1
ATOM 1848 N N . CYS A 1 223 ? -42.274 -13.312 66.908 1.00 84.94 223 CYS A N 1
ATOM 1849 C CA . CYS A 1 223 ? -43.366 -12.792 66.076 1.00 84.94 223 CYS A CA 1
ATOM 1850 C C . CYS A 1 223 ? -42.890 -11.630 65.198 1.00 84.94 223 CYS A C 1
ATOM 1852 O O . CYS A 1 223 ? -42.194 -10.738 65.676 1.00 84.94 223 CYS A O 1
ATOM 1854 N N . LEU A 1 224 ? -43.294 -11.623 63.931 1.00 84.81 224 LEU A N 1
ATOM 1855 C CA . LEU A 1 224 ? -43.017 -10.558 62.966 1.00 84.81 224 LEU A CA 1
ATOM 1856 C C . LEU A 1 224 ? -44.329 -9.887 62.541 1.00 84.81 224 LEU A C 1
ATOM 1858 O O . LEU A 1 224 ? -45.226 -10.587 62.070 1.00 84.81 224 LEU A O 1
ATOM 1862 N N . ASP A 1 225 ? -44.410 -8.562 62.672 1.00 83.81 225 ASP A N 1
ATOM 1863 C CA . ASP A 1 225 ? -45.525 -7.735 62.193 1.00 83.81 225 ASP A CA 1
ATOM 1864 C C . ASP A 1 225 ? -45.196 -7.144 60.811 1.00 83.81 225 ASP A C 1
ATOM 1866 O O . ASP A 1 225 ? -44.088 -6.643 60.581 1.00 83.81 225 ASP A O 1
ATOM 1870 N N . PHE A 1 226 ? -46.158 -7.173 59.885 1.00 82.12 226 PHE A N 1
ATOM 1871 C CA . PHE A 1 226 ? -45.987 -6.687 58.510 1.00 82.12 226 PHE A CA 1
ATOM 1872 C C . PHE A 1 226 ? -47.021 -5.615 58.157 1.00 82.12 226 PHE A C 1
ATOM 1874 O O . PHE A 1 226 ? -48.215 -5.816 58.358 1.00 82.12 226 PHE A O 1
ATOM 1881 N N . THR A 1 227 ? -46.583 -4.530 57.512 1.00 75.44 227 THR A N 1
ATOM 1882 C CA . THR A 1 227 ? -47.459 -3.407 57.124 1.00 75.44 227 THR A CA 1
ATOM 1883 C C . THR A 1 227 ? -48.363 -3.706 55.930 1.00 75.44 227 THR A C 1
ATOM 1885 O O . THR A 1 227 ? -49.502 -3.250 55.899 1.00 75.44 227 THR A O 1
ATOM 1888 N N . THR A 1 228 ? -47.868 -4.416 54.902 1.00 65.94 228 THR A N 1
ATOM 1889 C CA . THR A 1 228 ? -48.504 -4.308 53.564 1.00 65.94 228 THR A CA 1
ATOM 1890 C C . THR A 1 228 ? -48.636 -5.610 52.760 1.00 65.94 228 THR A C 1
ATOM 1892 O O . THR A 1 228 ? -49.123 -5.583 51.633 1.00 65.94 228 THR A O 1
ATOM 1895 N N . PHE A 1 229 ? -48.234 -6.774 53.283 1.00 63.38 229 PHE A N 1
ATOM 1896 C CA . PHE A 1 229 ? -47.957 -7.934 52.411 1.00 63.38 229 PHE A CA 1
ATOM 1897 C C . PHE A 1 229 ? -48.912 -9.141 52.512 1.00 63.38 229 PHE A C 1
ATOM 1899 O O . PHE A 1 229 ? -48.803 -10.085 51.727 1.00 63.38 229 PHE A O 1
ATOM 1906 N N . LEU A 1 230 ? -49.892 -9.135 53.420 1.00 58.78 230 LEU A N 1
ATOM 1907 C CA . LEU A 1 230 ? -50.715 -10.330 53.674 1.00 58.78 230 LEU A CA 1
ATOM 1908 C C . LEU A 1 230 ? -51.739 -10.676 52.582 1.00 58.78 230 LEU A C 1
ATOM 1910 O O . LEU A 1 230 ? -52.218 -11.807 52.527 1.00 58.78 230 LEU A O 1
ATOM 1914 N N . ILE A 1 231 ? -51.991 -9.766 51.639 1.00 59.66 231 ILE A N 1
ATOM 1915 C CA . ILE A 1 231 ? -52.870 -10.028 50.488 1.00 59.66 231 ILE A CA 1
ATOM 1916 C C . ILE A 1 231 ? -52.263 -11.102 49.556 1.00 59.66 231 ILE A C 1
ATOM 1918 O O . ILE A 1 231 ? -53.001 -11.869 48.941 1.00 59.66 231 ILE A O 1
ATOM 1922 N N . MET A 1 232 ? -50.931 -11.229 49.505 1.00 57.66 232 MET A N 1
ATOM 1923 C CA . MET A 1 232 ? -50.230 -12.213 48.660 1.00 57.66 232 MET A CA 1
ATOM 1924 C C . MET A 1 232 ? -50.150 -13.615 49.296 1.00 57.66 232 MET A C 1
ATOM 1926 O O . MET A 1 232 ? -50.123 -14.618 48.586 1.00 57.66 232 MET A O 1
ATOM 1930 N N . LEU A 1 233 ? -50.148 -13.715 50.631 1.00 60.38 233 LEU A N 1
ATOM 1931 C CA . LEU A 1 233 ? -50.046 -14.991 51.361 1.00 60.38 233 LEU A CA 1
ATOM 1932 C C . LEU A 1 233 ? -51.341 -15.816 51.325 1.00 60.38 233 LEU A C 1
ATOM 1934 O O . LEU A 1 233 ? -51.268 -17.043 51.385 1.00 60.38 233 LEU A O 1
ATOM 1938 N N . ASN A 1 234 ? -52.501 -15.178 51.126 1.00 57.94 234 ASN A N 1
ATOM 1939 C CA . ASN A 1 234 ? -53.783 -15.872 50.933 1.00 57.94 234 ASN A CA 1
ATOM 1940 C C . ASN A 1 234 ? -53.810 -16.786 49.692 1.00 57.94 234 ASN A C 1
ATOM 1942 O O . ASN A 1 234 ? -54.679 -17.647 49.598 1.00 57.94 234 ASN A O 1
ATOM 1946 N N . GLN A 1 235 ? -52.869 -16.637 48.751 1.00 56.06 235 GLN A N 1
ATOM 1947 C CA . GLN A 1 235 ? -52.715 -17.566 47.623 1.00 56.06 235 GLN A CA 1
ATOM 1948 C C . GLN A 1 235 ? -51.799 -18.762 47.938 1.00 56.06 235 GLN A C 1
ATOM 1950 O O . GLN A 1 235 ? -51.828 -19.758 47.219 1.00 56.06 235 GLN A O 1
ATOM 1955 N N . VAL A 1 236 ? -50.990 -18.689 49.001 1.00 54.50 236 VAL A N 1
ATOM 1956 C CA . VAL A 1 236 ? -49.989 -19.713 49.359 1.00 54.50 236 VAL A CA 1
ATOM 1957 C C . VAL A 1 236 ? -50.536 -20.700 50.400 1.00 54.50 236 VAL A C 1
ATOM 1959 O O . VAL A 1 236 ? -50.131 -21.860 50.425 1.00 54.50 236 VAL A O 1
ATOM 1962 N N . THR A 1 237 ? -51.505 -20.288 51.220 1.00 51.25 237 THR A N 1
ATOM 1963 C CA . THR A 1 237 ? -52.084 -21.093 52.311 1.00 51.25 237 THR A CA 1
ATOM 1964 C C . THR A 1 237 ? -53.023 -22.225 51.865 1.00 51.25 237 THR A C 1
ATOM 1966 O O . THR A 1 237 ? -53.481 -22.993 52.708 1.00 51.25 237 THR A O 1
ATOM 1969 N N . CYS A 1 238 ? -53.281 -22.405 50.565 1.00 48.56 238 CYS A N 1
ATOM 1970 C CA . CYS A 1 238 ? -54.145 -23.487 50.071 1.00 48.56 238 CYS A CA 1
ATOM 1971 C C . CYS A 1 238 ? -53.423 -24.829 49.829 1.00 48.56 238 CYS A C 1
ATOM 1973 O O . CYS A 1 238 ? -54.090 -25.826 49.560 1.00 48.56 238 CYS A O 1
ATOM 1975 N N . CYS A 1 239 ? -52.090 -24.890 49.930 1.00 41.66 239 CYS A N 1
ATOM 1976 C CA . CYS A 1 239 ? -51.317 -26.101 49.635 1.00 41.66 239 CYS A CA 1
ATOM 1977 C C . CYS A 1 239 ? -50.504 -26.564 50.855 1.00 41.66 239 CYS A C 1
ATOM 1979 O O . CYS A 1 239 ? -49.739 -25.806 51.446 1.00 41.66 239 CYS A O 1
ATOM 1981 N N . SER A 1 240 ? -50.684 -27.834 51.228 1.00 43.31 240 SER A N 1
ATOM 1982 C CA . SER A 1 240 ? -50.096 -28.509 52.392 1.00 43.31 240 SER A CA 1
ATOM 1983 C C . SER A 1 240 ? -48.612 -28.202 52.639 1.00 43.31 240 SER A C 1
ATOM 1985 O O . SER A 1 240 ? -47.817 -28.246 51.703 1.00 43.31 240 SER A O 1
ATOM 1987 N N . ALA A 1 241 ? -48.254 -27.993 53.914 1.00 46.62 241 ALA A N 1
ATOM 1988 C CA . ALA A 1 241 ? -46.904 -28.094 54.490 1.00 46.62 241 ALA A CA 1
ATOM 1989 C C . ALA A 1 241 ? -45.754 -27.554 53.614 1.00 46.62 241 ALA A C 1
ATOM 1991 O O . ALA A 1 241 ? -44.710 -28.190 53.475 1.00 46.62 241 ALA A O 1
ATOM 1992 N N . THR A 1 242 ? -45.935 -26.380 53.006 1.00 49.31 242 THR A N 1
ATOM 1993 C CA . THR A 1 242 ? -44.851 -25.735 52.262 1.00 49.31 242 THR A CA 1
ATOM 1994 C C . THR A 1 242 ? -43.957 -25.012 53.263 1.00 49.31 242 THR A C 1
ATOM 1996 O O . THR A 1 242 ? -44.361 -24.010 53.847 1.00 49.31 242 THR A O 1
ATOM 1999 N N . THR A 1 243 ? -42.747 -25.527 53.485 1.00 51.66 243 THR A N 1
ATOM 2000 C CA . THR A 1 243 ? -41.711 -24.834 54.259 1.00 51.66 243 THR A CA 1
ATOM 2001 C C . THR A 1 243 ? -41.355 -23.536 53.542 1.00 51.66 243 THR A C 1
ATOM 2003 O O . THR A 1 243 ? -40.636 -23.533 52.543 1.00 51.66 243 THR A O 1
ATOM 2006 N N . ILE A 1 244 ? -41.894 -22.423 54.028 1.00 56.41 244 ILE A N 1
ATOM 2007 C CA . ILE A 1 244 ? -41.570 -21.091 53.528 1.00 56.41 244 ILE A CA 1
ATOM 2008 C C . ILE A 1 244 ? -40.290 -20.641 54.225 1.00 56.41 244 ILE A C 1
ATOM 2010 O O . ILE A 1 244 ? -40.256 -20.508 55.446 1.00 56.41 244 ILE A O 1
ATOM 2014 N N . PHE A 1 245 ? -39.240 -20.401 53.442 1.00 53.84 245 PHE A N 1
ATOM 2015 C CA . PHE A 1 245 ? -37.981 -19.874 53.952 1.00 53.84 245 PHE A CA 1
ATOM 2016 C C . PHE A 1 245 ? -38.050 -18.352 54.014 1.00 53.84 245 PHE A C 1
ATOM 2018 O O . PHE A 1 245 ? -38.029 -17.676 52.983 1.00 53.84 245 PHE A O 1
ATOM 2025 N N . LEU A 1 246 ? -38.079 -17.821 55.231 1.00 58.75 246 LEU A N 1
ATOM 2026 C CA . LEU A 1 246 ? -37.770 -16.418 55.476 1.00 58.75 246 LEU A CA 1
ATOM 2027 C C . LEU A 1 246 ? -36.254 -16.244 55.415 1.00 58.75 246 LEU A C 1
ATOM 2029 O O . LEU A 1 246 ? -35.547 -16.831 56.231 1.00 58.75 246 LEU A O 1
ATOM 2033 N N . LYS A 1 247 ? -35.748 -15.470 54.450 1.00 63.00 247 LYS A N 1
ATOM 2034 C CA . LYS A 1 247 ? -34.322 -15.112 54.389 1.00 63.00 247 LYS A CA 1
ATOM 2035 C C . LYS A 1 247 ? -34.116 -13.724 54.966 1.00 63.00 247 LYS A C 1
ATOM 2037 O O . LYS A 1 247 ? -34.679 -12.756 54.459 1.00 63.00 247 LYS A O 1
ATOM 2042 N N . LEU A 1 248 ? -33.270 -13.641 55.984 1.00 61.62 248 LEU A N 1
ATOM 2043 C CA . LEU A 1 248 ? -32.750 -12.385 56.505 1.00 61.62 248 LEU A CA 1
ATOM 2044 C C . LEU A 1 248 ? -31.436 -12.048 55.815 1.00 61.62 248 LEU A C 1
ATOM 2046 O O . LEU A 1 248 ? -30.531 -12.870 55.843 1.00 61.62 248 LEU A O 1
ATOM 2050 N N . HIS A 1 249 ? -31.306 -10.853 55.258 1.00 63.06 249 HIS A N 1
ATOM 2051 C CA . HIS A 1 249 ? -30.067 -10.355 54.672 1.00 63.06 249 HIS A CA 1
ATOM 2052 C C . HIS A 1 249 ? -29.568 -9.150 55.476 1.00 63.06 249 HIS A C 1
ATOM 2054 O O . HIS A 1 249 ? -30.134 -8.064 55.364 1.00 63.06 249 HIS A O 1
ATOM 2060 N N . LYS A 1 250 ? -28.505 -9.323 56.274 1.00 64.25 250 LYS A N 1
ATOM 2061 C CA . LYS A 1 250 ? -27.858 -8.223 57.018 1.00 64.25 250 LYS A CA 1
ATOM 2062 C C . LYS A 1 250 ? -26.602 -7.763 56.281 1.00 64.25 250 LYS A C 1
ATOM 2064 O O . LYS A 1 250 ? -25.707 -8.569 56.033 1.00 64.25 250 LYS A O 1
ATOM 2069 N N . CYS A 1 251 ? -26.537 -6.478 55.932 1.00 54.75 251 CYS A N 1
ATOM 2070 C CA . CYS A 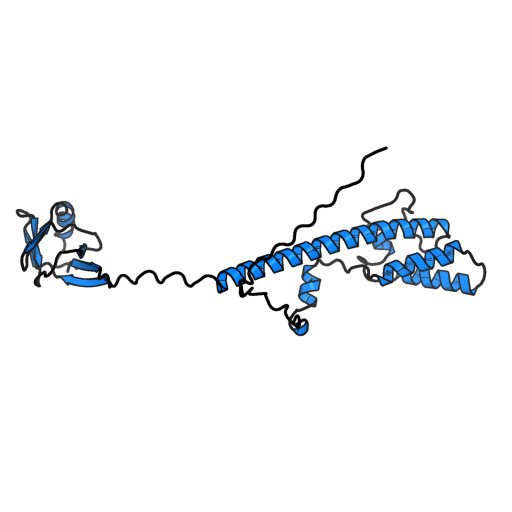1 251 ? -25.341 -5.872 55.348 1.00 54.75 251 CYS A CA 1
ATOM 2071 C C . CYS A 1 251 ? -24.355 -5.519 56.466 1.00 54.75 251 CYS A C 1
ATOM 2073 O O . CYS A 1 251 ? -24.612 -4.620 57.269 1.00 54.75 251 CYS A O 1
ATOM 2075 N N . ILE A 1 252 ? -23.228 -6.226 56.529 1.00 57.09 252 ILE A N 1
ATOM 2076 C CA . ILE A 1 252 ? -22.150 -5.907 57.466 1.00 57.09 252 ILE A CA 1
ATOM 2077 C C . ILE A 1 252 ? -21.193 -4.952 56.754 1.00 57.09 252 ILE A C 1
ATOM 2079 O O . ILE A 1 252 ? -20.390 -5.371 55.922 1.00 57.09 252 ILE A O 1
ATOM 2083 N N . LYS A 1 253 ? -21.272 -3.656 57.072 1.00 53.06 253 LYS A N 1
ATOM 2084 C CA . LYS A 1 253 ? -20.202 -2.718 56.716 1.00 53.06 253 LYS A CA 1
ATOM 2085 C C . LYS A 1 253 ? -19.019 -2.996 57.644 1.00 53.06 253 LYS A C 1
ATOM 2087 O O . LYS A 1 253 ? -19.162 -2.840 58.855 1.00 53.06 253 LYS A O 1
ATOM 2092 N N . ARG A 1 254 ? -17.902 -3.465 57.083 1.00 53.72 254 ARG A N 1
ATOM 2093 C CA . ARG A 1 254 ? -16.602 -3.417 57.765 1.00 53.72 254 ARG A CA 1
ATOM 2094 C C . ARG A 1 254 ? -16.048 -2.002 57.728 1.00 53.72 254 ARG A C 1
ATOM 2096 O O . ARG A 1 254 ? -16.260 -1.330 56.692 1.00 53.72 254 ARG A O 1
#

Foldseek 3Di:
DDDDDDDDDDDDPDPPDPDPDPDPDDPPDDPVVPDPVVVVVVVLDPQQAQPPVLLVLLVVLLVLQQVVDPDPVSVVVNVVSLVCQQCRDRGPPGNQVCLCVQPDDDPLADNHDDPDRDHNSNSVSPSVRVVVSNVVVVVVSVVSVVVVVVVVVVVVVVVVCVVPPDPDPPPPPQPWDKDWWFFPDADPVQQKTFTPFFDDDPPQKWKDWVNHTFDFPDGDGGMTHGDDPVVPCVVVVPDPDDGTIIIITHGDDD

Secondary structure (DSSP, 8-state):
-PPP-PPP--------------PPPPPS---GGGS-HHHHHHHT-S-----HHHHHHHHHHHHHHHTT--SHHHHHHHHHHHHHHHT-SSBSBSHHHHHHH-S---TTS-SSPPSSPPPHHHHHHHHHHHHHHHHHHHHHHHHHHHHHHHHHHHHHHHHHHHHHSPPP------EEEEEEEEEEEEETTTTEEEESS-----TTEEEEETTEEE-EEEEETTEEEESS-HHHHTTTTTSTT---EEEEEEEE--

pLDDT: mean 77.89, std 16.97, range [34.16, 97.94]

Radius of gyration: 43.33 Å; chains: 1; bounding box: 84×81×104 Å